Protein AF-A0A9Q1J1T1-F1 (afdb_monomer_lite)

Structure (mmCIF, N/CA/C/O backbone):
data_AF-A0A9Q1J1T1-F1
#
_entry.id   AF-A0A9Q1J1T1-F1
#
loop_
_atom_site.group_PDB
_atom_site.id
_atom_site.type_symbol
_atom_site.label_atom_id
_atom_site.label_alt_id
_atom_site.label_comp_id
_atom_site.label_asym_id
_atom_site.label_entity_id
_atom_site.label_seq_id
_atom_site.pdbx_PDB_ins_code
_atom_site.Cartn_x
_atom_site.Cartn_y
_atom_site.Cartn_z
_atom_site.occupancy
_atom_site.B_iso_or_equiv
_atom_site.auth_seq_id
_atom_site.auth_comp_id
_atom_site.auth_asym_id
_atom_site.auth_atom_id
_atom_site.pdbx_PDB_model_num
ATOM 1 N N . MET A 1 1 ? -16.959 -11.300 23.856 1.00 37.25 1 MET A N 1
ATOM 2 C CA . MET A 1 1 ? -18.232 -11.966 23.465 1.00 37.25 1 MET A CA 1
ATOM 3 C C . MET A 1 1 ? -19.404 -11.017 23.683 1.00 37.25 1 MET A C 1
ATOM 5 O O . MET A 1 1 ? -20.260 -11.261 24.532 1.00 37.25 1 MET A O 1
ATOM 9 N N . GLU A 1 2 ? -19.464 -9.972 22.874 1.00 36.94 2 GLU A N 1
ATOM 10 C CA . GLU A 1 2 ? -20.731 -9.400 22.443 1.00 36.94 2 GLU A CA 1
ATOM 11 C C . GLU A 1 2 ? -20.706 -9.556 20.922 1.00 36.94 2 GLU A C 1
ATOM 13 O O . GLU A 1 2 ? -19.924 -8.921 20.242 1.00 36.94 2 GLU A O 1
ATOM 18 N N . GLN A 1 3 ? -21.416 -10.572 20.423 1.00 44.22 3 GLN A N 1
ATOM 19 C CA . GLN A 1 3 ? -21.662 -10.730 18.991 1.00 44.22 3 GLN A CA 1
ATOM 20 C C . GLN A 1 3 ? -22.852 -9.824 18.678 1.00 44.22 3 GLN A C 1
ATOM 22 O O . GLN A 1 3 ? -23.994 -10.219 18.938 1.00 44.22 3 GLN A O 1
ATOM 27 N N . GLY A 1 4 ? -22.580 -8.614 18.202 1.00 36.41 4 GLY A N 1
ATOM 28 C CA . GLY A 1 4 ? -23.568 -7.676 17.680 1.00 36.41 4 GLY A CA 1
ATOM 29 C C . GLY A 1 4 ? -23.201 -7.340 16.242 1.00 36.41 4 GLY A C 1
ATOM 30 O O . GLY A 1 4 ? -22.079 -6.943 15.989 1.00 36.41 4 GLY A O 1
ATOM 31 N N . GLY A 1 5 ? -24.122 -7.565 15.305 1.00 51.12 5 GLY A N 1
ATOM 32 C CA . GLY A 1 5 ? -24.013 -7.055 13.934 1.00 51.12 5 GLY A CA 1
ATOM 33 C C . GLY A 1 5 ? -24.571 -5.634 13.844 1.00 51.12 5 GLY A C 1
ATOM 34 O O . GLY A 1 5 ? -25.439 -5.389 13.007 1.00 51.12 5 GLY A O 1
ATOM 35 N N . ASP A 1 6 ? -24.179 -4.783 14.791 1.00 70.12 6 ASP A N 1
ATOM 36 C CA . ASP A 1 6 ? -24.573 -3.384 14.896 1.00 70.12 6 ASP A CA 1
ATOM 37 C C . ASP A 1 6 ? -23.289 -2.545 14.828 1.00 70.12 6 ASP A C 1
ATOM 39 O O . ASP A 1 6 ? -22.333 -2.882 15.514 1.00 70.12 6 ASP A O 1
ATOM 43 N N . SER A 1 7 ? -23.318 -1.453 14.060 1.00 76.56 7 SER A N 1
ATOM 44 C CA . SER A 1 7 ? -22.273 -0.425 14.027 1.00 76.56 7 SER A CA 1
ATOM 45 C C . SER A 1 7 ? -21.875 0.046 15.425 1.00 76.56 7 SER A C 1
ATOM 47 O O . SER A 1 7 ? -22.718 0.562 16.177 1.00 76.56 7 SER A O 1
ATOM 49 N N . ASP A 1 8 ? -20.594 -0.055 15.737 1.00 82.25 8 ASP A N 1
ATOM 50 C CA . ASP A 1 8 ? -19.978 0.409 16.963 1.00 82.25 8 ASP A CA 1
ATOM 51 C C . ASP A 1 8 ? -19.347 1.793 16.770 1.00 82.25 8 ASP A C 1
ATOM 53 O O . ASP A 1 8 ? -18.843 2.166 15.716 1.00 82.25 8 ASP A O 1
ATOM 57 N N . CYS A 1 9 ? -19.395 2.614 17.819 1.00 81.00 9 CYS A N 1
ATOM 58 C CA . CYS A 1 9 ? -18.615 3.846 17.879 1.00 81.00 9 CYS A CA 1
ATOM 59 C C . CYS A 1 9 ? -17.801 3.824 19.164 1.00 81.00 9 CYS A C 1
ATOM 61 O O . CYS A 1 9 ? -18.367 3.982 20.254 1.00 81.00 9 CYS A O 1
ATOM 63 N N . ILE A 1 10 ? -16.492 3.622 19.047 1.00 83.50 10 ILE A N 1
ATOM 64 C CA . ILE A 1 10 ? -15.593 3.465 20.188 1.00 83.50 10 ILE A CA 1
ATOM 65 C C . ILE A 1 10 ? -14.610 4.631 20.200 1.00 83.50 10 ILE A C 1
ATOM 67 O O . ILE A 1 10 ? -14.035 4.976 19.179 1.00 83.50 10 ILE A O 1
ATOM 71 N N . ALA A 1 11 ? -14.452 5.264 21.361 1.00 79.69 11 ALA A N 1
ATOM 72 C CA . ALA A 1 11 ? -13.472 6.320 21.582 1.00 79.69 11 ALA A CA 1
ATOM 73 C C . ALA A 1 11 ? -12.758 6.061 22.911 1.00 79.69 11 ALA A C 1
ATOM 75 O O . ALA A 1 11 ? -13.426 5.974 23.952 1.00 79.69 11 ALA A O 1
ATOM 76 N N . GLN A 1 12 ? -11.434 5.924 22.890 1.00 79.88 12 GLN A N 1
ATOM 77 C CA . GLN A 1 12 ? -10.643 5.600 24.075 1.00 79.88 12 GLN A CA 1
ATOM 78 C C . GLN A 1 12 ? -9.332 6.397 24.104 1.00 79.88 12 GLN A C 1
ATOM 80 O O . GLN A 1 12 ? -8.600 6.420 23.128 1.00 79.88 12 GLN A O 1
ATOM 85 N N . GLU A 1 13 ? -9.051 7.020 25.251 1.00 75.81 13 GLU A N 1
ATOM 86 C CA . GLU A 1 13 ? -7.765 7.648 25.580 1.00 75.81 13 GLU A CA 1
ATOM 87 C C . GLU A 1 13 ? -7.131 6.849 26.721 1.00 75.81 13 GLU A C 1
ATOM 89 O O . GLU A 1 13 ? -7.753 6.682 27.784 1.00 75.81 13 GLU A O 1
ATOM 94 N N . VAL A 1 14 ? -5.915 6.353 26.526 1.00 70.94 14 VAL A N 1
ATOM 95 C CA . VAL A 1 14 ? -5.164 5.592 27.535 1.00 70.94 14 VAL A CA 1
ATOM 96 C C . VAL A 1 14 ? -3.675 6.003 27.539 1.00 70.94 14 VAL A C 1
ATOM 98 O O . VAL A 1 14 ? -3.284 6.852 26.753 1.00 70.94 14 VAL A O 1
ATOM 101 N N . GLY A 1 15 ? -2.897 5.601 28.550 1.00 66.62 15 GLY A N 1
ATOM 102 C CA . GLY A 1 15 ? -1.459 5.912 28.696 1.00 66.62 15 GLY A CA 1
ATOM 103 C C . GLY A 1 15 ? -0.560 4.868 28.009 1.00 66.62 15 GLY A C 1
ATOM 104 O O . GLY A 1 15 ? -0.987 4.321 27.004 1.00 66.62 15 GLY A O 1
ATOM 105 N N . ASP A 1 16 ? 0.638 4.590 28.558 1.00 64.12 16 ASP A N 1
ATOM 106 C CA . ASP A 1 16 ? 1.487 3.458 28.132 1.00 64.12 16 ASP A CA 1
ATOM 107 C C . ASP A 1 16 ? 0.717 2.144 28.365 1.00 64.12 16 ASP A C 1
ATOM 109 O O . ASP A 1 16 ? 0.488 1.744 29.523 1.00 64.12 16 ASP A O 1
ATOM 113 N N . ASP A 1 17 ? 0.284 1.475 27.298 1.00 70.50 17 ASP A N 1
ATOM 114 C CA . ASP A 1 17 ? -0.794 0.505 27.405 1.00 70.50 17 ASP A CA 1
ATOM 115 C C . ASP A 1 17 ? -0.670 -0.747 26.540 1.00 70.50 17 ASP A C 1
ATOM 117 O O . ASP A 1 17 ? -0.030 -0.824 25.500 1.00 70.50 17 ASP A O 1
ATOM 121 N N . ASN A 1 18 ? -1.326 -1.797 27.038 1.00 83.19 18 ASN A N 1
ATOM 122 C CA . ASN A 1 18 ? -1.672 -2.963 26.237 1.00 83.19 18 ASN A CA 1
ATOM 123 C C . ASN A 1 18 ? -3.167 -2.856 25.942 1.00 83.19 18 ASN A C 1
ATOM 125 O O . ASN A 1 18 ? -3.993 -3.088 26.835 1.00 83.19 18 ASN A O 1
ATOM 129 N N . ILE A 1 19 ? -3.503 -2.480 24.717 1.00 86.94 19 ILE A N 1
ATOM 130 C CA . ILE A 1 19 ? -4.865 -2.216 24.271 1.00 86.94 19 ILE A CA 1
ATOM 131 C C . ILE A 1 19 ? -5.306 -3.378 23.389 1.00 86.94 19 ILE A C 1
ATOM 133 O O . ILE A 1 19 ? -4.595 -3.783 22.479 1.00 86.94 19 ILE A O 1
ATOM 137 N N . ALA A 1 20 ? -6.480 -3.929 23.680 1.00 88.88 20 ALA A N 1
ATOM 138 C CA . ALA A 1 20 ? -7.131 -4.919 22.834 1.00 88.88 20 ALA A CA 1
ATOM 139 C C . ALA A 1 20 ? -8.592 -4.506 22.659 1.00 88.88 20 ALA A C 1
ATOM 141 O O . ALA A 1 20 ? -9.320 -4.391 23.655 1.00 88.88 20 ALA A O 1
ATOM 142 N N . LEU A 1 21 ? -8.995 -4.260 21.418 1.00 88.19 21 LEU A N 1
ATOM 143 C CA . LEU A 1 21 ? -10.323 -3.794 21.048 1.00 88.19 21 LEU A CA 1
ATOM 144 C C . LEU A 1 21 ? -10.862 -4.674 19.918 1.00 88.19 21 LEU A C 1
ATOM 146 O O . LEU A 1 21 ? -10.189 -4.888 18.922 1.00 88.19 21 LEU A O 1
ATOM 150 N N . GLU A 1 22 ? -12.075 -5.182 20.106 1.00 88.69 22 GLU A N 1
ATOM 151 C CA . GLU A 1 22 ? -12.816 -5.958 19.110 1.00 88.69 22 GLU A CA 1
ATOM 152 C C . GLU A 1 22 ? -14.147 -5.229 18.901 1.00 88.69 22 GLU A C 1
ATOM 154 O O . GLU A 1 22 ? -14.942 -5.137 19.850 1.00 88.69 22 GLU A O 1
ATOM 159 N N . ALA A 1 23 ? -14.372 -4.688 17.706 1.00 84.00 23 ALA A N 1
ATOM 160 C CA . ALA A 1 23 ? -15.682 -4.211 17.286 1.00 84.00 23 ALA A CA 1
ATOM 161 C C . ALA A 1 23 ? -16.513 -5.368 16.704 1.00 84.00 23 ALA A C 1
ATOM 163 O O . ALA A 1 23 ? -16.016 -6.477 16.483 1.00 84.00 23 ALA A O 1
ATOM 164 N N . GLY A 1 24 ? -17.824 -5.158 16.609 1.00 76.88 24 GLY A N 1
ATOM 165 C CA . GLY A 1 24 ? -18.796 -6.155 16.183 1.00 76.88 24 GLY A CA 1
ATOM 166 C C . GLY A 1 24 ? -18.713 -6.491 14.696 1.00 76.88 24 GLY A C 1
ATOM 167 O O . GLY A 1 24 ? -17.723 -6.989 14.193 1.00 76.88 24 GLY A O 1
ATOM 168 N N . GLY A 1 25 ? -19.825 -6.368 13.993 1.00 79.81 25 GLY A N 1
ATOM 169 C CA . GLY A 1 25 ? -19.806 -6.230 12.541 1.00 79.81 25 GLY A CA 1
ATOM 170 C C . GLY A 1 25 ? -20.857 -5.204 12.148 1.00 79.81 25 GLY A C 1
ATOM 171 O O . GLY A 1 25 ? -21.779 -4.946 12.920 1.00 79.81 25 GLY A O 1
ATOM 172 N N . GLY A 1 26 ? -20.794 -4.706 10.925 1.00 87.25 26 GLY A N 1
ATOM 173 C CA . GLY A 1 26 ? -21.458 -3.477 10.507 1.00 87.25 26 GLY A CA 1
ATOM 174 C C . GLY A 1 26 ? -20.438 -2.348 10.403 1.00 87.25 26 GLY A C 1
ATOM 175 O O . GLY A 1 26 ? -19.278 -2.556 10.700 1.00 87.25 26 GLY A O 1
ATOM 176 N N . ASP A 1 27 ? -20.899 -1.181 9.963 1.00 91.62 27 ASP A N 1
ATOM 177 C CA . ASP A 1 27 ? -20.031 -0.026 9.710 1.00 91.62 27 ASP A CA 1
ATOM 178 C C . ASP A 1 27 ? -19.584 0.588 11.049 1.00 91.62 27 ASP A C 1
ATOM 180 O O . ASP A 1 27 ? -20.405 1.205 11.742 1.00 91.62 27 ASP A O 1
ATOM 184 N N . ASP A 1 28 ? -18.327 0.411 11.434 1.00 90.44 28 ASP A N 1
ATOM 185 C CA . ASP A 1 28 ? -17.781 0.811 12.725 1.00 90.44 28 ASP A CA 1
ATOM 186 C C . ASP A 1 28 ? -17.025 2.147 12.638 1.00 90.44 28 ASP A C 1
ATOM 188 O O . ASP A 1 28 ? -16.511 2.573 11.608 1.00 90.44 28 ASP A O 1
ATOM 192 N N . CYS A 1 29 ? -16.972 2.884 13.747 1.00 90.81 29 CYS A N 1
ATOM 193 C CA . CYS A 1 29 ? -16.172 4.101 13.871 1.00 90.81 29 CYS A CA 1
ATOM 194 C C . CYS A 1 29 ? -15.320 4.019 15.137 1.00 90.81 29 CYS A C 1
ATOM 196 O O . CYS A 1 29 ? -15.837 4.152 16.251 1.00 90.81 29 CYS A O 1
ATOM 198 N N . ILE A 1 30 ? -14.015 3.828 14.987 1.00 91.88 30 ILE A N 1
ATOM 199 C CA . ILE A 1 30 ? -13.098 3.600 16.102 1.00 91.88 30 ILE A CA 1
ATOM 200 C C . ILE A 1 30 ? -12.093 4.747 16.160 1.00 91.88 30 ILE A C 1
ATOM 202 O O . ILE A 1 30 ? -11.447 5.067 15.173 1.00 91.88 30 ILE A O 1
ATOM 206 N N . ALA A 1 31 ? -11.976 5.379 17.324 1.00 93.00 31 ALA A N 1
ATOM 207 C CA . ALA A 1 31 ? -10.970 6.388 17.623 1.00 93.00 31 ALA A CA 1
ATOM 208 C C . ALA A 1 31 ? -10.180 5.953 18.864 1.00 93.00 31 ALA A C 1
ATOM 210 O O . ALA A 1 31 ? -10.756 5.773 19.944 1.00 93.00 31 ALA A O 1
ATOM 211 N N . LEU A 1 32 ? -8.874 5.776 18.727 1.00 90.94 32 LEU A N 1
ATOM 212 C CA . LEU A 1 32 ? -8.004 5.339 19.809 1.00 90.94 32 LEU A CA 1
ATOM 213 C C . LEU A 1 32 ? -6.798 6.267 19.913 1.00 90.94 32 LEU A C 1
ATOM 215 O O . LEU A 1 32 ? -6.066 6.425 18.949 1.00 90.94 32 LEU A O 1
ATOM 219 N N . GLU A 1 33 ? -6.592 6.838 21.093 1.00 90.50 33 GLU A N 1
ATOM 220 C CA . GLU A 1 33 ? -5.404 7.620 21.430 1.00 90.50 33 GLU A CA 1
ATOM 221 C C . GLU A 1 33 ? -4.672 6.893 22.568 1.00 90.50 33 GLU A C 1
ATOM 223 O O . GLU A 1 33 ? -5.167 6.819 23.703 1.00 90.50 33 GLU A O 1
ATOM 228 N N . ALA A 1 34 ? -3.517 6.309 22.262 1.00 86.19 34 ALA A N 1
ATOM 229 C CA . ALA A 1 34 ? -2.589 5.791 23.255 1.00 86.19 34 ALA A CA 1
ATOM 230 C C . ALA A 1 34 ? -1.614 6.895 23.697 1.00 86.19 34 ALA A C 1
ATOM 232 O O . ALA A 1 34 ? -1.449 7.930 23.045 1.00 86.19 34 ALA A O 1
ATOM 233 N N . GLY A 1 35 ? -1.068 6.745 24.901 1.00 78.75 35 GLY A N 1
ATOM 234 C CA . GLY A 1 35 ? -0.258 7.776 25.536 1.00 78.75 35 GLY A CA 1
ATOM 235 C C . GLY A 1 35 ? 1.131 7.868 24.919 1.00 78.75 35 GLY A C 1
ATOM 236 O O . GLY A 1 35 ? 1.398 7.347 23.857 1.00 78.75 35 GLY A O 1
ATOM 237 N N . GLY A 1 36 ? 2.057 8.546 25.599 1.00 79.75 36 GLY A N 1
ATOM 238 C CA . GLY A 1 36 ? 3.475 8.307 25.302 1.00 79.75 36 GLY A CA 1
ATOM 239 C C . GLY A 1 36 ? 3.957 7.077 26.064 1.00 79.75 36 GLY A C 1
ATOM 240 O O . GLY A 1 36 ? 3.396 6.781 27.111 1.00 79.75 36 GLY A O 1
ATOM 241 N N . GLY A 1 37 ? 5.050 6.470 25.630 1.00 85.88 37 GLY A N 1
ATOM 242 C CA . GLY A 1 37 ? 5.563 5.199 26.134 1.00 85.88 37 GLY A CA 1
ATOM 243 C C . GLY A 1 37 ? 5.502 4.136 25.042 1.00 85.88 37 GLY A C 1
ATOM 244 O O . GLY A 1 37 ? 5.034 4.422 23.955 1.00 85.88 37 GLY A O 1
ATOM 245 N N . ASP A 1 38 ? 6.006 2.942 25.350 1.00 90.31 38 ASP A N 1
ATOM 246 C CA . ASP A 1 38 ? 5.953 1.799 24.433 1.00 90.31 38 ASP A CA 1
ATOM 247 C C . ASP A 1 38 ? 4.550 1.170 24.513 1.00 90.31 38 ASP A C 1
ATOM 249 O O . ASP A 1 38 ? 4.182 0.610 25.561 1.00 90.31 38 ASP A O 1
ATOM 253 N N . ASP A 1 39 ? 3.777 1.251 23.434 1.00 89.75 39 ASP A N 1
ATOM 254 C CA . ASP A 1 39 ? 2.404 0.766 23.352 1.00 89.75 39 ASP A CA 1
ATOM 255 C C . ASP A 1 39 ? 2.292 -0.576 22.618 1.00 89.75 39 ASP A C 1
ATOM 257 O O . ASP A 1 39 ? 3.048 -0.931 21.717 1.00 89.75 39 ASP A O 1
ATOM 261 N N . CYS A 1 40 ? 1.320 -1.389 23.025 1.00 91.31 40 CYS A N 1
ATOM 262 C CA . CYS A 1 40 ? 0.974 -2.638 22.351 1.00 91.31 40 CYS A CA 1
ATOM 263 C C . CYS A 1 40 ? -0.522 -2.642 22.055 1.00 91.31 40 CYS A C 1
ATOM 265 O O . CYS A 1 40 ? -1.334 -2.843 22.963 1.00 91.31 40 CYS A O 1
ATOM 267 N N . ILE A 1 41 ? -0.891 -2.442 20.795 1.00 92.56 41 ILE A N 1
ATOM 268 C CA . ILE A 1 41 ? -2.272 -2.231 20.371 1.00 92.56 41 ILE A CA 1
ATOM 269 C C . ILE A 1 41 ? -2.695 -3.359 19.435 1.00 92.56 41 ILE A C 1
ATOM 271 O O . ILE A 1 41 ? -2.034 -3.636 18.443 1.00 92.56 41 ILE A O 1
ATOM 275 N N . ALA A 1 42 ? -3.809 -4.008 19.761 1.00 93.75 42 ALA A N 1
ATOM 276 C CA . ALA A 1 42 ? -4.507 -4.945 18.893 1.00 93.75 42 ALA A CA 1
ATOM 277 C C . ALA A 1 42 ? -5.939 -4.443 18.673 1.00 93.75 42 ALA A C 1
ATOM 279 O O . ALA A 1 42 ? -6.692 -4.275 19.640 1.00 93.75 42 ALA A O 1
ATOM 280 N N . LEU A 1 43 ? -6.305 -4.191 17.422 1.00 92.75 43 LEU A N 1
ATOM 281 C CA . LEU A 1 43 ? -7.615 -3.690 17.026 1.00 92.75 43 LEU A CA 1
ATOM 282 C C . LEU A 1 43 ? -8.176 -4.580 15.920 1.00 92.75 43 LEU A C 1
ATOM 284 O O . LEU A 1 43 ? -7.555 -4.719 14.877 1.00 92.75 43 LEU A O 1
ATOM 288 N N . GLU A 1 44 ? -9.354 -5.149 16.152 1.00 92.50 44 GLU A N 1
ATOM 289 C CA . GLU A 1 44 ? -10.127 -5.875 15.142 1.00 92.50 44 GLU A CA 1
ATOM 290 C C . GLU A 1 44 ? -11.444 -5.119 14.919 1.00 92.50 44 GLU A C 1
ATOM 292 O O . GLU A 1 44 ? -12.294 -5.075 15.818 1.00 92.50 44 GLU A O 1
ATOM 297 N N . ALA A 1 45 ? -11.600 -4.494 13.754 1.00 86.12 45 ALA A N 1
ATOM 298 C CA . ALA A 1 45 ? -12.889 -4.043 13.254 1.00 86.12 45 ALA A CA 1
ATOM 299 C C . ALA A 1 45 ? -13.536 -5.191 12.467 1.00 86.12 45 ALA A C 1
ATOM 301 O O . ALA A 1 45 ? -12.852 -6.040 11.889 1.00 86.12 45 ALA A O 1
ATOM 302 N N . GLY A 1 46 ? -14.858 -5.317 12.565 1.00 84.19 46 GLY A N 1
ATOM 303 C CA . GLY A 1 46 ? -15.579 -6.408 11.922 1.00 84.19 46 GLY A CA 1
ATOM 304 C C . GLY A 1 46 ? -15.608 -6.271 10.405 1.00 84.19 46 GLY A C 1
ATOM 305 O O . GLY A 1 46 ? -14.753 -5.665 9.794 1.00 84.19 46 GLY A O 1
ATOM 306 N N . GLY A 1 47 ? -16.602 -6.875 9.753 1.00 85.94 47 GLY A N 1
ATOM 307 C CA . GLY A 1 47 ? -16.905 -6.487 8.369 1.00 85.94 47 GLY A CA 1
ATOM 308 C C . GLY A 1 47 ? -17.930 -5.363 8.357 1.00 85.94 47 GLY A C 1
ATOM 309 O O . GLY A 1 47 ? -18.845 -5.413 9.172 1.00 85.94 47 GLY A O 1
ATOM 310 N N . GLY A 1 48 ? -17.874 -4.469 7.386 1.00 90.88 48 GLY A N 1
ATOM 311 C CA . GLY A 1 48 ? -18.628 -3.223 7.304 1.00 90.88 48 GLY A CA 1
ATOM 312 C C . GLY A 1 48 ? -17.747 -2.163 6.658 1.00 90.88 48 GLY A C 1
ATOM 313 O O . GLY A 1 48 ? -16.580 -2.432 6.423 1.00 90.88 48 GLY A O 1
ATOM 314 N N . ASP A 1 49 ? -18.314 -0.999 6.345 1.00 94.06 49 ASP A N 1
ATOM 315 C CA . ASP A 1 49 ? -17.502 0.143 5.909 1.00 94.06 49 ASP A CA 1
ATOM 316 C C . ASP A 1 49 ? -16.982 0.867 7.167 1.00 94.06 49 ASP A C 1
ATOM 318 O O . ASP A 1 49 ? -17.715 1.652 7.787 1.00 94.06 49 ASP A O 1
ATOM 322 N N . ASP A 1 50 ? -15.751 0.581 7.582 1.00 94.06 50 ASP A N 1
ATOM 323 C CA . ASP A 1 50 ? -15.208 1.013 8.866 1.00 94.06 50 ASP A CA 1
ATOM 324 C C . ASP A 1 50 ? -14.404 2.317 8.756 1.00 94.06 50 ASP A C 1
ATOM 326 O O . ASP A 1 50 ? -13.760 2.639 7.762 1.00 94.06 50 ASP A O 1
ATOM 330 N N . CYS A 1 51 ? -14.436 3.131 9.810 1.00 94.69 51 CYS A N 1
ATOM 331 C CA . CYS A 1 51 ? -13.635 4.348 9.933 1.00 94.69 51 CYS A CA 1
ATOM 332 C C . CYS A 1 51 ? -12.775 4.265 11.193 1.00 94.69 51 CYS A C 1
ATOM 334 O O . CYS A 1 51 ? -13.286 4.429 12.305 1.00 94.69 51 CYS A O 1
ATOM 336 N N . ILE A 1 52 ? -11.472 4.056 11.033 1.00 95.94 52 ILE A N 1
ATOM 337 C CA . ILE A 1 52 ? -10.539 3.833 12.137 1.00 95.94 52 ILE A CA 1
ATOM 338 C C . ILE A 1 52 ? -9.522 4.973 12.182 1.00 95.94 52 ILE A C 1
ATOM 340 O O . ILE A 1 52 ? -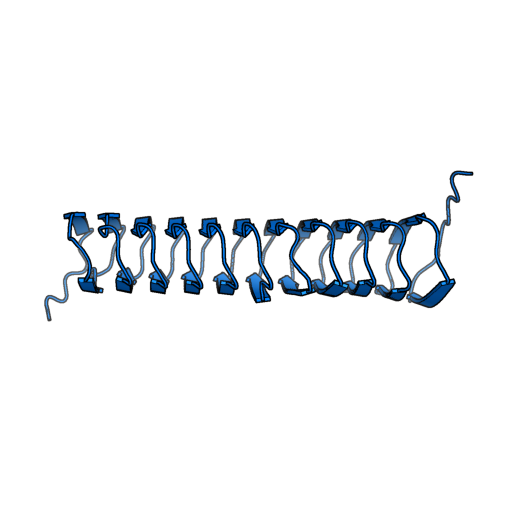8.860 5.269 11.194 1.00 95.94 52 ILE A O 1
ATOM 344 N N . ALA A 1 53 ? -9.401 5.618 13.338 1.00 96.38 53 ALA A N 1
ATOM 345 C CA . ALA A 1 53 ? -8.358 6.584 13.650 1.00 96.38 53 ALA A CA 1
ATOM 346 C C . ALA A 1 53 ? -7.591 6.094 14.882 1.00 96.38 53 ALA A C 1
ATOM 348 O O . ALA A 1 53 ? -8.180 5.941 15.957 1.00 96.38 53 ALA A O 1
ATOM 349 N N . LEU A 1 54 ? -6.299 5.831 14.729 1.00 94.44 54 LEU A N 1
ATOM 350 C CA . LEU A 1 54 ? -5.426 5.353 15.793 1.00 94.44 54 LEU A CA 1
ATOM 351 C C . LEU A 1 54 ? -4.210 6.271 15.887 1.00 94.44 54 LEU A C 1
ATOM 353 O O . LEU A 1 54 ? -3.477 6.421 14.919 1.00 94.44 54 LEU A O 1
ATOM 357 N N . GLU A 1 55 ? -3.990 6.846 17.063 1.00 93.19 55 GLU A N 1
ATOM 358 C CA . GLU A 1 55 ? -2.783 7.593 17.404 1.00 93.19 55 GLU A CA 1
ATOM 359 C C . GLU A 1 55 ? -2.071 6.851 18.542 1.00 93.19 55 GLU A C 1
ATOM 361 O O . GLU A 1 55 ? -2.617 6.732 19.642 1.00 93.19 55 GLU A O 1
ATOM 366 N N . ALA A 1 56 ? -0.874 6.331 18.283 1.00 90.00 56 ALA A N 1
ATOM 367 C CA . ALA A 1 56 ? 0.065 5.898 19.309 1.00 90.00 56 ALA A CA 1
ATOM 368 C C . ALA A 1 56 ? 1.084 7.021 19.540 1.00 90.00 56 ALA A C 1
ATOM 370 O O . ALA A 1 56 ? 1.487 7.719 18.605 1.00 90.00 56 ALA A O 1
ATOM 371 N N . GLY A 1 57 ? 1.416 7.298 20.803 1.00 84.75 57 GLY A N 1
ATOM 372 C CA . GLY A 1 57 ? 2.333 8.385 21.125 1.00 84.75 57 GLY A CA 1
ATOM 373 C C . GLY A 1 57 ? 3.779 8.022 20.803 1.00 84.75 57 GLY A C 1
ATOM 374 O O . GLY A 1 57 ? 4.072 7.313 19.863 1.00 84.75 57 GLY A O 1
ATOM 375 N N . GLY A 1 58 ? 4.739 8.604 21.524 1.00 84.44 58 GLY A N 1
ATOM 376 C CA . GLY A 1 58 ? 6.149 8.268 21.289 1.00 84.44 58 GLY A CA 1
ATOM 377 C C . GLY A 1 58 ? 6.609 7.114 22.168 1.00 84.44 58 GLY A C 1
ATOM 378 O O . GLY A 1 58 ? 6.406 7.202 23.374 1.00 84.44 58 GLY A O 1
ATOM 379 N N . GLY A 1 59 ? 7.345 6.167 21.614 1.00 89.75 59 GLY A N 1
ATOM 380 C CA . GLY A 1 59 ? 7.893 4.967 22.237 1.00 89.75 59 GLY A CA 1
ATOM 381 C C . GLY A 1 59 ? 8.136 3.923 21.153 1.00 89.75 59 GLY A C 1
ATOM 382 O O . GLY A 1 59 ? 7.942 4.229 19.986 1.00 89.75 59 GLY A O 1
ATOM 383 N N . ASP A 1 60 ? 8.597 2.735 21.537 1.00 92.81 60 ASP A N 1
ATOM 384 C CA . ASP A 1 60 ? 8.705 1.613 20.597 1.00 92.81 60 ASP A CA 1
ATOM 385 C C . ASP A 1 60 ? 7.351 0.876 20.558 1.00 92.81 60 ASP A C 1
ATOM 387 O O . ASP A 1 60 ? 7.055 0.070 21.453 1.00 92.81 60 ASP A O 1
ATOM 391 N N . ASP A 1 61 ? 6.516 1.155 19.555 1.00 93.00 61 ASP A N 1
ATOM 392 C CA . ASP A 1 61 ? 5.129 0.693 19.510 1.00 93.00 61 ASP A CA 1
ATOM 393 C C . ASP A 1 61 ? 4.952 -0.604 18.710 1.00 93.00 61 ASP A C 1
ATOM 395 O O . ASP A 1 61 ? 5.639 -0.909 17.739 1.00 93.00 61 ASP A O 1
ATOM 399 N N . CYS A 1 62 ? 3.990 -1.426 19.124 1.00 94.19 62 CYS A N 1
ATOM 400 C CA . CYS A 1 62 ? 3.586 -2.647 18.432 1.00 94.19 62 CYS A CA 1
ATOM 401 C C . CYS A 1 62 ? 2.092 -2.581 18.121 1.00 94.19 62 CYS A C 1
ATOM 403 O O . CYS A 1 62 ? 1.269 -2.789 19.017 1.00 94.19 62 CYS A O 1
ATOM 405 N N . ILE A 1 63 ? 1.737 -2.341 16.862 1.00 96.00 63 ILE A N 1
ATOM 406 C CA . ILE A 1 63 ? 0.352 -2.148 16.430 1.00 96.00 63 ILE A CA 1
ATOM 407 C C . ILE A 1 63 ? -0.046 -3.273 15.474 1.00 96.00 63 ILE A C 1
ATOM 409 O O . ILE A 1 63 ? 0.616 -3.516 14.471 1.00 96.00 63 ILE A O 1
ATOM 413 N N . ALA A 1 64 ? -1.138 -3.960 15.793 1.00 96.81 64 ALA A N 1
ATOM 414 C CA . ALA A 1 64 ? -1.821 -4.898 14.916 1.00 96.81 64 ALA A CA 1
ATOM 415 C C . ALA A 1 64 ? -3.256 -4.407 14.708 1.00 96.81 64 ALA A C 1
ATOM 417 O O . ALA A 1 64 ? -4.020 -4.303 15.673 1.00 96.81 64 ALA A O 1
ATOM 418 N N . LEU A 1 65 ? -3.604 -4.085 13.468 1.00 96.31 65 LEU A N 1
ATOM 419 C CA . LEU A 1 65 ? -4.917 -3.591 13.081 1.00 96.31 65 LEU A CA 1
ATOM 420 C C . LEU A 1 65 ? -5.470 -4.480 11.972 1.00 96.31 65 LEU A C 1
ATOM 422 O O . LEU A 1 65 ? -4.853 -4.602 10.922 1.00 96.31 65 LEU A O 1
ATOM 426 N N . GLU A 1 66 ? -6.637 -5.064 12.205 1.00 95.06 66 GLU A N 1
ATOM 427 C CA . GLU A 1 66 ? -7.412 -5.785 11.198 1.00 95.06 66 GLU A CA 1
ATOM 428 C C . GLU A 1 66 ? -8.738 -5.041 11.003 1.00 95.06 66 GLU A C 1
ATOM 430 O O . GLU A 1 66 ? -9.522 -4.919 11.946 1.00 95.06 66 GLU A O 1
ATOM 435 N N . ALA A 1 67 ? -8.983 -4.527 9.801 1.00 91.50 67 ALA A N 1
ATOM 436 C CA . ALA A 1 67 ? -10.304 -4.123 9.340 1.00 91.50 67 ALA A CA 1
ATOM 437 C C . ALA A 1 67 ? -10.842 -5.229 8.426 1.00 91.50 67 ALA A C 1
ATOM 439 O O . ALA A 1 67 ? -10.094 -5.829 7.648 1.00 91.50 67 ALA A O 1
ATOM 440 N N . GLY A 1 68 ? -12.109 -5.606 8.601 1.00 88.00 68 GLY A N 1
ATOM 441 C CA . GLY A 1 68 ? -12.700 -6.695 7.837 1.00 88.00 68 GLY A CA 1
ATOM 442 C C . GLY A 1 68 ? -13.006 -6.285 6.401 1.00 88.00 68 GLY A C 1
ATOM 443 O O . GLY A 1 68 ? -12.215 -5.653 5.730 1.00 88.00 68 GLY A O 1
ATOM 444 N N . GLY A 1 69 ? -14.113 -6.775 5.844 1.00 87.94 69 GLY A N 1
ATOM 445 C CA . GLY A 1 69 ? -14.483 -6.410 4.471 1.00 87.94 69 GLY A CA 1
ATOM 446 C C . GLY A 1 69 ? -15.490 -5.272 4.444 1.00 87.94 69 GLY A C 1
ATOM 447 O O . GLY A 1 69 ? -16.460 -5.347 5.191 1.00 87.94 69 GLY A O 1
ATOM 448 N N . GLY A 1 70 ? -15.346 -4.367 3.491 1.00 92.50 70 GLY A N 1
ATOM 449 C CA . GLY A 1 70 ? -16.129 -3.160 3.248 1.00 92.50 70 GLY A CA 1
ATOM 450 C C . GLY A 1 70 ? -15.193 -2.078 2.720 1.00 92.50 70 GLY A C 1
ATOM 451 O O . GLY A 1 70 ? -14.022 -2.361 2.502 1.00 92.50 70 GLY A O 1
ATOM 452 N N . ASP A 1 71 ? -15.721 -0.888 2.448 1.00 95.38 71 ASP A N 1
ATOM 453 C CA . ASP A 1 71 ? -14.904 0.244 2.003 1.00 95.38 71 ASP A CA 1
ATOM 454 C C . ASP A 1 71 ? -14.358 0.982 3.243 1.00 95.38 71 ASP A C 1
ATOM 456 O O . ASP A 1 71 ? -15.046 1.836 3.821 1.00 95.38 71 ASP A O 1
ATOM 460 N N . ASP A 1 72 ? -13.137 0.651 3.667 1.00 95.75 72 ASP A N 1
ATOM 461 C CA . ASP A 1 72 ? -12.577 1.100 4.941 1.00 95.75 72 ASP A CA 1
ATOM 462 C C . ASP A 1 72 ? -11.771 2.400 4.817 1.00 95.75 72 ASP A C 1
ATOM 464 O O . ASP A 1 72 ? -11.108 2.705 3.827 1.00 95.75 72 ASP A O 1
ATOM 468 N N . CYS A 1 73 ? -11.807 3.216 5.867 1.00 96.56 73 CYS A N 1
ATOM 469 C CA . CYS A 1 73 ? -11.025 4.441 6.001 1.00 96.56 73 CYS A CA 1
ATOM 470 C C . CYS A 1 73 ? -10.156 4.358 7.254 1.00 96.56 73 CYS A C 1
ATOM 472 O O . CYS A 1 73 ? -10.653 4.549 8.366 1.00 96.56 73 CYS A O 1
ATOM 474 N N . ILE A 1 74 ? -8.855 4.132 7.080 1.00 97.69 74 ILE A N 1
ATOM 475 C CA . ILE A 1 74 ? -7.913 3.914 8.179 1.00 97.69 74 ILE A CA 1
ATOM 476 C C . ILE A 1 74 ? -6.884 5.044 8.205 1.00 97.69 74 ILE A C 1
ATOM 478 O O . ILE A 1 74 ? -6.197 5.300 7.220 1.00 97.69 74 ILE A O 1
ATOM 482 N N . ALA A 1 75 ? -6.779 5.724 9.342 1.00 97.69 75 ALA A N 1
ATOM 483 C CA . ALA A 1 75 ? -5.724 6.679 9.649 1.00 97.69 75 ALA A CA 1
ATOM 484 C C . ALA A 1 75 ? -4.960 6.187 10.882 1.00 97.69 75 ALA A C 1
ATOM 486 O O . ALA A 1 75 ? -5.548 6.051 11.957 1.00 97.69 75 ALA A O 1
ATOM 487 N N . LEU A 1 76 ? -3.672 5.905 10.722 1.00 97.06 76 LEU A N 1
ATOM 488 C CA . LEU A 1 76 ? -2.796 5.432 11.785 1.00 97.06 76 LEU A CA 1
ATOM 489 C C . LEU A 1 76 ? -1.589 6.360 11.893 1.00 97.06 76 LEU A C 1
ATOM 491 O O . LEU A 1 76 ? -0.863 6.535 10.921 1.00 97.06 76 LEU A O 1
ATOM 495 N N . GLU A 1 77 ? -1.367 6.917 13.077 1.00 95.19 77 GLU A N 1
ATOM 496 C CA . GLU A 1 77 ? -0.155 7.654 13.426 1.00 95.19 77 GLU A CA 1
ATOM 497 C C . GLU A 1 77 ? 0.548 6.901 14.563 1.00 95.19 77 GLU A C 1
ATOM 499 O O . GLU A 1 77 ? -0.005 6.774 15.655 1.00 95.19 77 GLU A O 1
ATOM 504 N N . ALA A 1 78 ? 1.747 6.385 14.308 1.00 91.69 78 ALA A N 1
ATOM 505 C CA . ALA A 1 78 ? 2.674 5.934 15.339 1.00 91.69 78 ALA A CA 1
ATOM 506 C C . ALA A 1 78 ? 3.720 7.033 15.550 1.00 91.69 78 ALA A C 1
ATOM 508 O O . ALA A 1 78 ? 4.182 7.661 14.590 1.00 91.69 78 ALA A O 1
ATOM 509 N N . GLY A 1 79 ? 4.019 7.357 16.808 1.00 87.12 79 GLY A N 1
ATOM 510 C CA . GLY A 1 79 ? 4.922 8.450 17.132 1.00 87.12 79 GLY A CA 1
ATOM 511 C C . GLY A 1 79 ? 6.380 8.101 16.849 1.00 87.12 79 GLY A C 1
ATOM 512 O O . GLY A 1 79 ? 6.733 7.570 15.814 1.00 87.12 79 GLY A O 1
ATOM 513 N N . GLY A 1 80 ? 7.296 8.552 17.705 1.00 86.06 80 GLY A N 1
ATOM 514 C CA . GLY A 1 80 ? 8.721 8.274 17.495 1.00 86.06 80 GLY A CA 1
ATOM 515 C C . GLY A 1 80 ? 9.199 7.113 18.349 1.00 86.06 80 GLY A C 1
ATOM 516 O O . GLY A 1 80 ? 8.945 7.147 19.547 1.00 86.06 80 GLY A O 1
ATOM 517 N N . GLY A 1 81 ? 10.013 6.240 17.778 1.00 90.56 81 GLY A N 1
ATOM 518 C CA . GLY A 1 81 ? 10.635 5.056 18.363 1.00 90.56 81 GLY A CA 1
ATOM 519 C C . GLY A 1 81 ? 10.796 4.005 17.270 1.00 90.56 81 GLY A C 1
ATOM 520 O O . GLY A 1 81 ? 10.614 4.330 16.103 1.00 90.56 81 GLY A O 1
ATOM 521 N N . ASP A 1 82 ? 11.212 2.797 17.640 1.00 93.25 82 ASP A N 1
ATOM 522 C CA . ASP A 1 82 ? 11.326 1.684 16.693 1.00 93.25 82 ASP A CA 1
ATOM 523 C C . ASP A 1 82 ? 9.982 0.927 16.640 1.00 93.25 82 ASP A C 1
ATOM 525 O O . ASP A 1 82 ? 9.713 0.072 17.496 1.00 93.25 82 ASP A O 1
ATOM 529 N N . ASP A 1 83 ? 9.142 1.225 15.646 1.00 94.00 83 ASP A N 1
ATOM 530 C CA . ASP A 1 83 ? 7.760 0.743 15.596 1.00 94.00 83 ASP A CA 1
ATOM 531 C C . ASP A 1 83 ? 7.594 -0.543 14.773 1.00 94.00 83 ASP A C 1
ATOM 533 O O . ASP A 1 83 ? 8.260 -0.807 13.772 1.00 94.00 83 ASP A O 1
ATOM 537 N N . CYS A 1 84 ? 6.654 -1.389 15.189 1.00 95.50 84 CYS A N 1
ATOM 538 C CA . CYS A 1 84 ? 6.240 -2.601 14.486 1.00 95.50 84 CYS A CA 1
ATOM 539 C C . CYS A 1 84 ? 4.745 -2.528 14.174 1.00 95.50 84 CYS A C 1
ATOM 541 O O . CYS A 1 84 ? 3.917 -2.754 15.060 1.00 95.50 84 CYS A O 1
ATOM 543 N N . ILE A 1 85 ? 4.398 -2.272 12.914 1.00 97.31 85 ILE A N 1
ATOM 544 C CA . ILE A 1 85 ? 3.016 -2.066 12.477 1.00 97.31 85 ILE A CA 1
ATOM 545 C C . ILE A 1 85 ? 2.612 -3.174 11.504 1.00 97.31 85 ILE A C 1
ATOM 547 O O . ILE A 1 85 ? 3.261 -3.392 10.483 1.00 97.31 85 ILE A O 1
ATOM 551 N N . ALA A 1 86 ? 1.529 -3.874 11.827 1.00 97.50 86 ALA A N 1
ATOM 552 C CA . ALA A 1 86 ? 0.843 -4.811 10.950 1.00 97.50 86 ALA A CA 1
ATOM 553 C C . ALA A 1 86 ? -0.587 -4.312 10.723 1.00 97.50 86 ALA A C 1
ATOM 555 O O . ALA A 1 86 ? -1.349 -4.179 11.683 1.00 97.50 86 ALA A O 1
ATOM 556 N N . LEU A 1 87 ? -0.934 -4.018 9.474 1.00 97.25 87 LEU A N 1
ATOM 557 C CA . LEU A 1 87 ? -2.251 -3.528 9.084 1.00 97.25 87 LEU A CA 1
ATOM 558 C C . LEU A 1 87 ? -2.825 -4.431 7.995 1.00 97.25 87 LEU A C 1
ATOM 560 O O . LEU A 1 87 ? -2.231 -4.565 6.931 1.00 97.25 87 LEU A O 1
ATOM 564 N N . GLU A 1 88 ? -3.988 -5.013 8.248 1.00 96.12 88 GLU A N 1
ATOM 565 C CA . GLU A 1 88 ? -4.766 -5.749 7.256 1.00 96.12 88 GLU A CA 1
ATOM 566 C C . GLU A 1 88 ? -6.098 -5.018 7.054 1.00 96.12 88 GLU A C 1
ATOM 568 O O . GLU A 1 88 ? -6.871 -4.876 7.999 1.00 96.12 88 GLU A O 1
ATOM 573 N N . ALA A 1 89 ? -6.356 -4.539 5.840 1.00 93.12 89 ALA A N 1
ATOM 574 C CA . ALA A 1 89 ? -7.683 -4.130 5.393 1.00 93.12 89 ALA A CA 1
ATOM 575 C C . ALA A 1 89 ? -8.218 -5.220 4.461 1.00 93.12 89 ALA A C 1
ATOM 577 O O . ALA A 1 89 ? -7.478 -5.762 3.631 1.00 93.12 89 ALA A O 1
ATOM 578 N N . GLY A 1 90 ? -9.468 -5.632 4.661 1.00 90.00 90 GLY A N 1
ATOM 579 C CA . GLY A 1 90 ? -10.056 -6.731 3.913 1.00 90.00 90 GLY A CA 1
ATOM 580 C C . GLY A 1 90 ? -10.406 -6.335 2.482 1.00 90.00 90 GLY A C 1
ATOM 581 O O . GLY A 1 90 ? -9.569 -5.898 1.715 1.00 90.00 90 GLY A O 1
ATOM 582 N N . GLY A 1 91 ? -11.609 -6.671 2.025 1.00 88.69 91 GLY A N 1
ATOM 583 C CA . GLY A 1 91 ? -11.998 -6.381 0.640 1.00 88.69 91 GLY A CA 1
ATOM 584 C C . GLY A 1 91 ? -12.975 -5.224 0.569 1.00 88.69 91 GLY A C 1
ATOM 585 O O . GLY A 1 91 ? -13.980 -5.290 1.264 1.00 88.69 91 GLY A O 1
ATOM 586 N N . GLY A 1 92 ? -12.764 -4.313 -0.368 1.00 92.25 92 GLY A N 1
ATOM 587 C CA . GLY A 1 92 ? -13.539 -3.110 -0.652 1.00 92.25 92 GLY A CA 1
ATOM 588 C C . GLY A 1 92 ? -12.597 -2.052 -1.217 1.00 92.25 92 GLY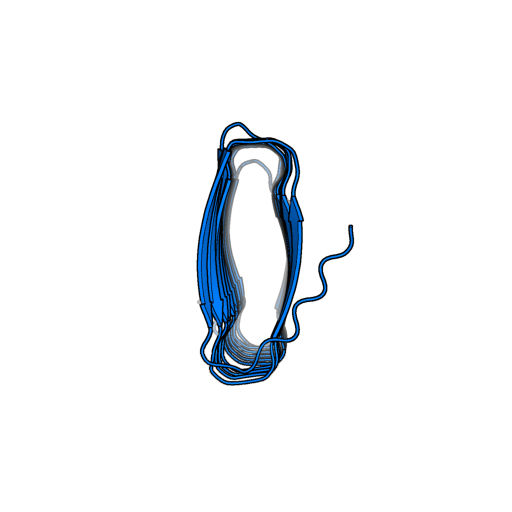 A C 1
ATOM 589 O O . GLY A 1 92 ? -11.442 -2.363 -1.484 1.00 92.25 92 GLY A O 1
ATOM 590 N N . ASP A 1 93 ? -13.108 -0.853 -1.475 1.00 94.75 93 ASP A N 1
ATOM 591 C CA . ASP A 1 93 ? -12.292 0.266 -1.951 1.00 94.75 93 ASP A CA 1
ATOM 592 C C . ASP A 1 93 ? -11.715 1.024 -0.736 1.00 94.75 93 ASP A C 1
ATOM 594 O O . ASP A 1 93 ? -12.360 1.938 -0.203 1.00 94.75 93 ASP A O 1
ATOM 598 N N . ASP A 1 94 ? -10.510 0.655 -0.292 1.00 95.75 94 ASP A N 1
ATOM 599 C CA . ASP A 1 94 ? -9.958 1.115 0.985 1.00 95.75 94 ASP A CA 1
ATOM 600 C C . ASP A 1 94 ? -9.132 2.404 0.859 1.00 95.75 94 ASP A C 1
ATOM 602 O O . ASP A 1 94 ? -8.418 2.663 -0.111 1.00 95.75 94 ASP A O 1
ATOM 606 N N . CYS A 1 95 ? -9.194 3.251 1.884 1.00 96.25 95 CYS A N 1
ATOM 607 C CA . CYS A 1 95 ? -8.399 4.469 2.018 1.00 96.25 95 CYS A CA 1
ATOM 608 C C . CYS A 1 95 ? -7.534 4.390 3.276 1.0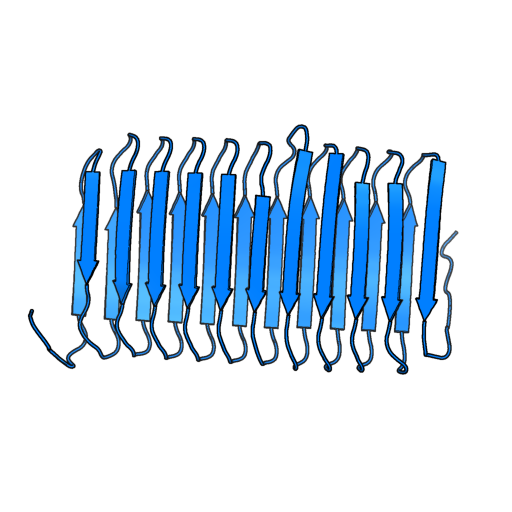0 96.25 95 CYS A C 1
ATOM 610 O O . CYS A 1 95 ? -8.029 4.597 4.385 1.00 96.25 95 CYS A O 1
ATOM 612 N N . ILE A 1 96 ? -6.233 4.159 3.106 1.00 97.44 96 ILE A N 1
ATOM 613 C CA . ILE A 1 96 ? -5.296 3.945 4.211 1.00 97.44 96 ILE A CA 1
ATOM 614 C C . ILE A 1 96 ? -4.247 5.056 4.221 1.00 97.44 96 ILE A C 1
ATOM 616 O O . ILE A 1 96 ? -3.544 5.274 3.235 1.00 97.44 96 ILE A O 1
ATOM 620 N N . ALA A 1 97 ? -4.139 5.755 5.346 1.00 97.56 97 ALA A N 1
ATOM 621 C CA . ALA A 1 97 ? -3.084 6.712 5.640 1.00 97.56 97 ALA A CA 1
ATOM 622 C C . ALA A 1 97 ? -2.319 6.239 6.880 1.00 97.56 97 ALA A C 1
ATOM 624 O O . ALA A 1 97 ? -2.907 6.107 7.953 1.00 97.56 97 ALA A O 1
ATOM 625 N N . LEU A 1 98 ? -1.025 5.980 6.725 1.00 96.88 98 LEU A N 1
ATOM 626 C CA . LEU A 1 98 ? -0.150 5.518 7.795 1.00 96.88 98 LEU A CA 1
ATOM 627 C C . LEU A 1 98 ? 1.044 6.464 7.912 1.00 96.88 98 LEU A C 1
ATOM 629 O O . LEU A 1 98 ? 1.784 6.643 6.948 1.00 96.88 98 LEU A O 1
ATOM 633 N N . GLU A 1 99 ? 1.242 7.037 9.093 1.00 95.00 99 GLU A N 1
ATOM 634 C CA . GLU A 1 99 ? 2.444 7.786 9.450 1.00 95.00 99 GLU A CA 1
ATOM 635 C C . GLU A 1 99 ? 3.160 7.046 10.587 1.00 95.00 99 GLU A C 1
ATOM 637 O O . GLU A 1 99 ? 2.607 6.900 11.674 1.00 95.00 99 GLU A O 1
ATOM 642 N N . ALA A 1 100 ? 4.374 6.564 10.336 1.00 91.50 100 ALA A N 1
ATOM 643 C CA . ALA A 1 100 ? 5.296 6.107 11.370 1.00 91.50 100 ALA A CA 1
ATOM 644 C C . ALA A 1 100 ? 6.357 7.192 11.561 1.00 91.50 100 ALA A C 1
ATOM 646 O O . ALA A 1 100 ? 6.866 7.752 10.581 1.00 91.50 100 ALA A O 1
ATOM 647 N N . GLY A 1 101 ? 6.624 7.573 12.809 1.00 87.44 101 GLY A N 1
ATOM 648 C CA . GLY A 1 101 ? 7.524 8.672 13.114 1.00 87.44 101 GLY A CA 1
ATOM 649 C C . GLY A 1 101 ? 8.986 8.312 12.874 1.00 87.44 101 GLY A C 1
ATOM 650 O O . GLY A 1 101 ? 9.401 8.043 11.761 1.00 87.44 101 GLY A O 1
ATOM 651 N N . GLY A 1 102 ? 9.851 8.525 13.859 1.00 84.81 102 GLY A N 1
ATOM 652 C CA . GLY A 1 102 ? 11.292 8.339 13.656 1.00 84.81 102 GLY A CA 1
ATOM 653 C C . GLY A 1 102 ? 11.833 7.201 14.494 1.00 84.81 102 GLY A C 1
ATOM 654 O O . GLY A 1 102 ? 11.625 7.236 15.698 1.00 84.81 102 GLY A O 1
ATOM 655 N N . GLY A 1 103 ? 12.651 6.352 13.892 1.00 88.75 103 GLY A N 1
ATOM 656 C CA . GLY A 1 103 ? 13.285 5.169 14.465 1.00 88.75 103 GLY A CA 1
ATOM 657 C C . GLY A 1 103 ? 13.430 4.124 13.366 1.00 88.75 103 GLY A C 1
ATOM 658 O O . GLY A 1 103 ? 13.282 4.468 12.197 1.00 88.75 103 GLY A O 1
ATOM 659 N N . ASP A 1 104 ? 13.809 2.902 13.724 1.00 91.50 104 ASP A N 1
ATOM 660 C CA . ASP A 1 104 ? 13.933 1.799 12.771 1.00 91.50 104 ASP A CA 1
ATOM 661 C C . ASP A 1 104 ? 12.598 1.031 12.691 1.00 91.50 104 ASP A C 1
ATOM 663 O O . ASP A 1 104 ? 12.357 0.111 13.481 1.00 91.50 104 ASP A O 1
ATOM 667 N N . ASP A 1 105 ? 11.746 1.381 11.723 1.00 92.44 105 ASP A N 1
ATOM 668 C CA . ASP A 1 105 ? 10.367 0.887 11.666 1.00 92.44 105 ASP A CA 1
ATOM 669 C C . ASP A 1 105 ? 10.205 -0.376 10.805 1.00 92.44 105 ASP A C 1
ATOM 671 O O . ASP A 1 105 ? 10.834 -0.570 9.761 1.00 92.44 105 ASP A O 1
ATOM 675 N N . CYS A 1 106 ? 9.304 -1.262 11.223 1.00 93.44 106 CYS A N 1
ATOM 676 C CA . CYS A 1 106 ? 8.890 -2.453 10.486 1.00 93.44 106 CYS A CA 1
ATOM 677 C C . CYS A 1 106 ? 7.392 -2.381 10.185 1.00 93.44 106 CYS A C 1
ATOM 679 O O . CYS A 1 106 ? 6.572 -2.610 11.074 1.00 93.44 106 CYS A O 1
ATOM 681 N N . ILE A 1 107 ? 7.035 -2.134 8.924 1.00 95.75 107 ILE A N 1
ATOM 682 C CA . ILE A 1 107 ? 5.643 -1.971 8.497 1.00 95.75 107 ILE A CA 1
ATOM 683 C C . ILE A 1 107 ? 5.270 -3.084 7.520 1.00 95.75 107 ILE A C 1
ATOM 685 O O . ILE A 1 107 ? 5.910 -3.259 6.483 1.00 95.75 107 ILE A O 1
ATOM 689 N N . ALA A 1 108 ? 4.226 -3.836 7.850 1.00 96.31 108 ALA A N 1
ATOM 690 C CA . ALA A 1 108 ? 3.573 -4.786 6.964 1.00 96.31 108 ALA A CA 1
ATOM 691 C C . ALA A 1 108 ? 2.123 -4.343 6.771 1.00 96.31 108 ALA A C 1
ATOM 693 O O . ALA A 1 108 ? 1.374 -4.244 7.741 1.00 96.31 108 ALA A O 1
ATOM 694 N N . GLN A 1 109 ? 1.740 -4.064 5.533 1.00 95.75 109 GLN A N 1
ATOM 695 C CA . GLN A 1 109 ? 0.388 -3.648 5.203 1.00 95.75 109 GLN A CA 1
ATOM 696 C C . GLN A 1 109 ? -0.157 -4.493 4.053 1.00 95.75 109 GLN A C 1
ATOM 698 O O . GLN A 1 109 ? 0.459 -4.575 2.992 1.00 95.75 109 GLN A O 1
ATOM 703 N N . GLU A 1 110 ? -1.331 -5.075 4.267 1.00 94.25 110 GLU A N 1
ATOM 704 C CA . GLU A 1 110 ? -2.099 -5.807 3.266 1.00 94.25 110 GLU A CA 1
ATOM 705 C C . GLU A 1 110 ? -3.449 -5.100 3.087 1.00 94.25 110 GLU A C 1
ATOM 707 O O . GLU A 1 110 ? -4.196 -4.932 4.048 1.00 94.25 110 GLU A O 1
ATOM 712 N N . ALA A 1 111 ? -3.753 -4.664 1.868 1.00 91.19 111 ALA A N 1
ATOM 713 C CA . ALA A 1 111 ? -5.093 -4.270 1.450 1.00 91.19 111 ALA A CA 1
ATOM 714 C C . ALA A 1 111 ? -5.614 -5.345 0.495 1.00 91.19 111 ALA A C 1
ATOM 716 O O . ALA A 1 111 ? -4.884 -5.815 -0.387 1.00 91.19 111 ALA A O 1
ATOM 717 N N . GLY A 1 112 ? -6.837 -5.818 0.720 1.00 88.25 112 GLY A N 1
ATOM 718 C CA . GLY A 1 112 ? -7.405 -6.910 -0.049 1.00 88.25 112 GLY A CA 1
ATOM 719 C C . GLY A 1 112 ? -7.818 -6.480 -1.453 1.00 88.25 112 GLY A C 1
ATOM 720 O O . GLY A 1 112 ? -6.993 -6.179 -2.300 1.00 88.25 112 GLY A O 1
ATOM 721 N N . GLY A 1 113 ? -9.082 -6.668 -1.815 1.00 86.38 113 GLY A N 1
ATOM 722 C CA . GLY A 1 113 ? -9.519 -6.439 -3.195 1.00 86.38 113 GLY A CA 1
ATOM 723 C C . GLY A 1 113 ? -10.452 -5.252 -3.308 1.00 86.38 113 GLY A C 1
ATOM 724 O O . GLY A 1 113 ? -11.513 -5.314 -2.704 1.00 86.38 113 GLY A O 1
ATOM 725 N N . GLY A 1 114 ? -10.139 -4.321 -4.195 1.00 89.94 114 GLY A N 1
ATOM 726 C CA . GLY A 1 114 ? -10.925 -3.153 -4.579 1.00 89.94 114 GLY A CA 1
ATOM 727 C C . GLY A 1 114 ? -9.986 -2.095 -5.145 1.00 89.94 114 GLY A C 1
ATOM 728 O O . GLY A 1 114 ? -8.840 -2.414 -5.451 1.00 89.94 114 GLY A O 1
ATOM 729 N N . ASP A 1 115 ? -10.490 -0.886 -5.369 1.00 92.44 115 ASP A N 1
ATOM 730 C CA . ASP A 1 115 ? -9.692 0.239 -5.857 1.00 92.44 115 ASP A CA 1
ATOM 731 C C . ASP A 1 115 ? -9.084 1.002 -4.660 1.00 92.44 115 ASP A C 1
ATOM 733 O O . ASP A 1 115 ? -9.685 1.956 -4.150 1.00 92.44 115 ASP A O 1
ATOM 737 N N . ASP A 1 116 ? -7.887 0.601 -4.220 1.00 93.25 116 ASP A N 1
ATOM 738 C CA . ASP A 1 116 ? -7.317 1.066 -2.952 1.00 93.25 116 ASP A CA 1
ATOM 739 C C . ASP A 1 116 ? -6.479 2.346 -3.090 1.00 93.25 116 ASP A C 1
ATOM 741 O O . ASP A 1 116 ? -5.740 2.574 -4.052 1.00 93.25 116 ASP A O 1
ATOM 745 N N . CYS A 1 117 ? -6.544 3.210 -2.079 1.00 94.00 117 CYS A N 1
ATOM 746 C CA . CYS A 1 117 ? -5.732 4.415 -1.943 1.00 94.00 117 CYS A CA 1
ATOM 747 C C . CYS A 1 117 ? -4.864 4.327 -0.685 1.00 94.00 117 CYS A C 1
ATOM 749 O O . CYS A 1 117 ? -5.343 4.560 0.422 1.00 94.00 117 CYS A O 1
ATOM 751 N N . ILE A 1 118 ? -3.568 4.069 -0.863 1.00 95.31 118 ILE A N 1
ATOM 752 C CA . ILE A 1 118 ? -2.610 3.899 0.232 1.00 95.31 118 ILE A CA 1
ATOM 753 C C . ILE A 1 118 ? -1.603 5.052 0.231 1.00 95.31 118 ILE A C 1
ATOM 755 O O . ILE A 1 118 ? -0.908 5.292 -0.759 1.00 95.31 118 ILE A O 1
ATOM 759 N N . ALA A 1 119 ? -1.500 5.754 1.355 1.00 95.81 119 ALA A N 1
ATOM 760 C CA . ALA A 1 119 ? -0.463 6.736 1.636 1.00 95.81 119 ALA A CA 1
ATOM 761 C C . ALA A 1 119 ? 0.314 6.305 2.882 1.00 95.81 119 ALA A C 1
ATOM 763 O O . ALA A 1 119 ? -0.267 6.184 3.956 1.00 95.81 119 ALA A O 1
ATOM 764 N N . LEU A 1 120 ? 1.617 6.084 2.735 1.00 94.62 120 LEU A N 1
ATOM 765 C CA . LEU A 1 120 ? 2.495 5.697 3.833 1.00 94.62 120 LEU A CA 1
ATOM 766 C C . LEU A 1 120 ? 3.665 6.674 3.933 1.00 94.62 120 LEU A C 1
ATOM 768 O O . LEU A 1 120 ? 4.416 6.853 2.971 1.00 94.62 120 LEU A O 1
ATOM 772 N N . GLU A 1 121 ? 3.837 7.275 5.103 1.00 92.56 121 GLU A N 1
ATOM 773 C CA . GLU A 1 121 ? 5.019 8.050 5.463 1.00 92.56 121 GLU A CA 1
ATOM 774 C C . GLU A 1 121 ? 5.746 7.334 6.606 1.00 92.56 121 GLU A C 1
ATOM 776 O O . GLU A 1 121 ? 5.215 7.212 7.702 1.00 92.56 121 GLU A O 1
ATOM 781 N N . ALA A 1 122 ? 6.955 6.845 6.345 1.00 88.38 122 ALA A N 1
ATOM 782 C CA . ALA A 1 122 ? 7.870 6.390 7.386 1.00 88.38 122 ALA A CA 1
ATOM 783 C C . ALA A 1 122 ? 8.931 7.473 7.561 1.00 88.38 122 ALA A C 1
ATOM 785 O O . ALA A 1 122 ? 9.481 7.976 6.570 1.00 88.38 122 ALA A O 1
ATOM 786 N N . GLY A 1 123 ? 9.172 7.909 8.794 1.00 83.88 123 GLY A N 1
ATOM 787 C CA . GLY A 1 123 ? 10.136 8.959 9.061 1.00 83.88 123 GLY A CA 1
ATOM 788 C C . GLY A 1 123 ? 11.571 8.459 8.939 1.00 83.88 123 GLY A C 1
ATOM 789 O O . GLY A 1 123 ? 11.995 7.969 7.903 1.00 83.88 123 GLY A O 1
ATOM 790 N N . GLY A 1 124 ? 12.418 8.800 9.904 1.00 78.44 124 GLY A N 1
ATOM 791 C CA . GLY A 1 124 ? 13.859 8.594 9.752 1.00 78.44 124 GLY A CA 1
ATOM 792 C C . GLY A 1 124 ? 14.368 7.381 10.511 1.00 78.44 124 GLY A C 1
ATOM 793 O O . GLY A 1 124 ? 14.380 7.450 11.732 1.00 78.44 124 GLY A O 1
ATOM 794 N N . GLY A 1 125 ? 14.962 6.425 9.803 1.00 84.62 125 GLY A N 1
ATOM 795 C CA . GLY A 1 125 ? 15.759 5.327 10.351 1.00 84.62 125 GLY A CA 1
ATOM 796 C C . GLY A 1 125 ? 15.949 4.223 9.316 1.00 84.62 125 GLY A C 1
ATOM 797 O O . GLY A 1 125 ? 15.849 4.480 8.111 1.00 84.62 125 GLY A O 1
ATOM 798 N N . ASP A 1 126 ? 16.318 3.031 9.773 1.00 86.75 126 ASP A N 1
ATOM 799 C CA . ASP A 1 126 ? 16.538 1.864 8.922 1.00 86.75 126 ASP A CA 1
ATOM 800 C C . ASP A 1 126 ? 15.233 1.072 8.713 1.00 86.75 126 ASP A C 1
ATOM 802 O O . ASP A 1 126 ? 15.081 -0.057 9.188 1.00 86.75 126 ASP A O 1
ATOM 806 N N . ASP A 1 127 ? 14.294 1.675 7.979 1.00 88.25 127 ASP A N 1
ATOM 807 C CA . ASP A 1 127 ? 12.930 1.154 7.849 1.00 88.25 127 ASP A CA 1
ATOM 808 C C . ASP A 1 127 ? 12.814 -0.021 6.874 1.00 88.25 127 ASP A C 1
ATOM 810 O O . ASP A 1 127 ? 13.455 -0.077 5.812 1.00 88.25 127 ASP A O 1
ATOM 814 N N . CYS A 1 128 ? 11.906 -0.937 7.193 1.00 89.56 128 CYS A N 1
ATOM 815 C CA . CYS A 1 128 ? 11.517 -2.041 6.336 1.00 89.56 128 CYS A CA 1
ATOM 816 C C . CYS A 1 128 ? 10.002 -2.102 6.150 1.00 89.56 128 CYS A C 1
ATOM 818 O O . CYS A 1 128 ? 9.249 -2.381 7.080 1.00 89.56 128 CYS A O 1
ATOM 820 N N . ILE A 1 129 ? 9.577 -1.889 4.906 1.00 91.88 129 ILE A N 1
ATOM 821 C CA . ILE A 1 129 ? 8.178 -1.762 4.510 1.00 91.88 129 ILE A CA 1
ATOM 822 C C . ILE A 1 129 ? 7.836 -2.866 3.509 1.00 91.88 129 ILE A C 1
ATOM 824 O O . ILE A 1 129 ? 8.491 -3.010 2.472 1.00 91.88 129 ILE A O 1
ATOM 828 N N . ALA A 1 130 ? 6.796 -3.631 3.818 1.00 93.38 130 ALA A N 1
ATOM 829 C CA . ALA A 1 130 ? 6.155 -4.582 2.924 1.00 93.38 130 ALA A CA 1
ATOM 830 C C . ALA A 1 130 ? 4.698 -4.158 2.714 1.00 93.38 130 ALA A C 1
ATOM 832 O O . ALA A 1 130 ? 3.949 -4.020 3.678 1.00 93.38 130 ALA A O 1
ATOM 833 N N . LEU A 1 131 ? 4.323 -3.935 1.459 1.00 93.31 131 LEU A N 1
ATOM 834 C CA . LEU A 1 131 ? 2.988 -3.515 1.051 1.00 93.31 131 LEU A CA 1
ATOM 835 C C . LEU A 1 131 ? 2.434 -4.484 0.016 1.00 93.31 131 LEU A C 1
ATOM 837 O O . LEU A 1 131 ? 3.044 -4.677 -1.034 1.00 93.31 131 LEU A O 1
ATOM 841 N N . GLU A 1 132 ? 1.260 -5.032 0.282 1.00 91.94 132 GLU A N 1
ATOM 842 C CA . GLU A 1 132 ? 0.481 -5.787 -0.690 1.00 91.94 132 GLU A CA 1
ATOM 843 C C . GLU A 1 132 ? -0.853 -5.068 -0.894 1.00 91.94 132 GLU A C 1
ATOM 845 O O . GLU A 1 132 ? -1.623 -4.905 0.047 1.00 91.94 132 GLU A O 1
ATOM 850 N N . ALA A 1 133 ? -1.115 -4.611 -2.115 1.00 88.31 133 ALA A N 1
ATOM 851 C CA . ALA A 1 133 ? -2.440 -4.185 -2.550 1.00 88.31 133 ALA A CA 1
ATOM 852 C C . ALA A 1 133 ? -2.967 -5.258 -3.498 1.00 88.31 133 ALA A C 1
ATOM 854 O O . ALA A 1 133 ? -2.286 -5.644 -4.459 1.00 88.31 133 ALA A O 1
ATOM 855 N N . GLY A 1 134 ? -4.136 -5.815 -3.196 1.00 85.00 134 GLY A N 1
ATOM 856 C CA . GLY A 1 134 ? -4.677 -6.918 -3.964 1.00 85.00 134 GLY A CA 1
ATOM 857 C C . GLY A 1 134 ? -5.220 -6.464 -5.314 1.00 85.00 134 GLY A C 1
ATOM 858 O O . GLY A 1 134 ? -4.479 -6.127 -6.230 1.00 85.00 134 GLY A O 1
ATOM 859 N N . GLY A 1 135 ? -6.503 -6.684 -5.561 1.00 81.19 135 GLY A N 1
ATOM 860 C CA . GLY A 1 135 ? -7.046 -6.571 -6.914 1.00 81.19 135 GLY A CA 1
ATOM 861 C C . GLY A 1 135 ? -7.917 -5.348 -7.126 1.00 81.19 135 GLY A C 1
ATOM 862 O O . GLY A 1 135 ? -9.077 -5.427 -6.756 1.00 81.19 135 GLY A O 1
ATOM 863 N N . GLY A 1 136 ? -7.450 -4.374 -7.898 1.00 85.62 136 GLY A N 1
ATOM 864 C CA . GLY A 1 136 ? -8.255 -3.283 -8.451 1.00 85.62 136 GLY A CA 1
ATOM 865 C C . GLY A 1 136 ? -7.361 -2.179 -9.001 1.00 85.62 136 GLY A C 1
ATOM 866 O O . GLY A 1 136 ? -6.207 -2.450 -9.354 1.00 85.62 136 GLY A O 1
ATOM 867 N N . ASP A 1 137 ? -7.918 -0.984 -9.170 1.00 87.75 137 ASP A N 1
ATOM 868 C CA . ASP A 1 137 ? -7.201 0.184 -9.674 1.00 87.75 137 ASP A CA 1
ATOM 869 C C . ASP A 1 137 ? -6.559 0.976 -8.514 1.00 87.75 137 ASP A C 1
ATOM 871 O O . ASP A 1 137 ? -7.109 1.970 -8.032 1.00 87.75 137 ASP A O 1
ATOM 875 N N . ASP A 1 138 ? -5.369 0.547 -8.084 1.00 88.94 138 ASP A N 1
ATOM 876 C CA . ASP A 1 138 ? -4.743 1.031 -6.848 1.00 88.94 138 ASP A CA 1
ATOM 877 C C . ASP A 1 138 ? -3.862 2.279 -7.034 1.00 88.94 138 ASP A C 1
ATOM 879 O O . ASP A 1 138 ? -3.093 2.432 -7.994 1.00 88.94 138 ASP A O 1
ATOM 883 N N . CYS A 1 139 ? -3.900 3.174 -6.050 1.00 89.25 139 CYS A N 1
ATOM 884 C CA . CYS A 1 139 ? -3.041 4.347 -5.935 1.00 89.25 139 CYS A CA 1
ATOM 885 C C . CYS A 1 139 ? -2.193 4.261 -4.664 1.00 89.25 139 CYS A C 1
ATOM 887 O O . CYS A 1 139 ? -2.703 4.440 -3.563 1.00 89.25 139 CYS A O 1
ATOM 889 N N . ILE A 1 140 ? -0.881 4.075 -4.821 1.00 91.50 140 ILE A N 1
ATOM 890 C CA . ILE A 1 140 ? 0.053 3.925 -3.703 1.00 91.50 140 ILE A CA 1
ATOM 891 C C . ILE A 1 140 ? 1.076 5.061 -3.722 1.00 91.50 140 ILE A C 1
ATOM 893 O O . ILE A 1 140 ? 1.791 5.268 -4.708 1.00 91.50 140 ILE A O 1
ATOM 897 N N . ALA A 1 141 ? 1.166 5.794 -2.618 1.00 92.12 141 ALA A N 1
ATOM 898 C CA . ALA A 1 141 ? 2.183 6.802 -2.368 1.00 92.12 141 ALA A CA 1
ATOM 899 C C . ALA A 1 141 ? 2.972 6.429 -1.112 1.00 92.12 141 ALA A C 1
ATOM 901 O O . ALA A 1 141 ? 2.394 6.276 -0.042 1.00 92.12 141 ALA A O 1
ATOM 902 N N . LEU A 1 142 ? 4.289 6.305 -1.243 1.00 90.81 142 LEU A N 1
ATOM 903 C CA . LEU A 1 142 ? 5.175 5.969 -0.136 1.00 90.81 142 LEU A CA 1
ATOM 904 C C . LEU A 1 142 ? 6.313 6.982 -0.063 1.00 90.81 142 LEU A C 1
ATOM 906 O O . LEU A 1 142 ? 7.036 7.189 -1.045 1.00 90.81 142 LEU A O 1
ATOM 910 N N . GLU A 1 143 ? 6.475 7.602 1.100 1.00 89.19 143 GLU A N 1
ATOM 911 C CA . GLU A 1 143 ? 7.632 8.425 1.435 1.00 89.19 143 GLU A CA 1
ATOM 912 C C . GLU A 1 143 ? 8.368 7.801 2.624 1.00 89.19 143 GLU A C 1
ATOM 914 O O . GLU A 1 143 ? 7.840 7.744 3.725 1.00 89.19 143 GLU A O 1
ATOM 919 N N . ALA A 1 144 ? 9.588 7.316 2.396 1.00 82.25 144 ALA A N 1
ATOM 920 C CA . ALA A 1 144 ? 10.463 6.834 3.463 1.00 82.25 144 ALA A CA 1
ATOM 921 C C . ALA A 1 144 ? 11.585 7.851 3.693 1.00 82.25 144 ALA A C 1
ATOM 923 O O . ALA A 1 144 ? 12.274 8.266 2.745 1.00 82.25 144 ALA A O 1
ATOM 924 N N . GLY A 1 145 ? 11.776 8.280 4.939 1.00 73.44 145 GLY A N 1
ATOM 925 C CA . GLY A 1 145 ? 12.877 9.151 5.317 1.00 73.44 145 GLY A CA 1
ATOM 926 C C . GLY A 1 145 ? 14.234 8.456 5.179 1.00 73.44 145 GLY A C 1
ATOM 927 O O . GLY A 1 145 ? 14.364 7.286 4.842 1.00 73.44 145 GLY A O 1
ATOM 928 N N . GLY A 1 146 ? 15.303 9.244 5.294 1.00 62.72 146 GLY A N 1
ATOM 929 C CA . GLY A 1 146 ? 16.657 8.749 5.038 1.00 62.72 146 GLY A CA 1
ATOM 930 C C . GLY A 1 146 ? 17.350 8.245 6.298 1.00 62.72 146 GLY A C 1
ATOM 931 O O . GLY A 1 146 ? 17.727 9.079 7.126 1.00 62.72 146 GLY A O 1
ATOM 932 N N . GLY A 1 147 ? 17.568 6.931 6.386 1.00 66.81 147 GLY A N 1
ATOM 933 C CA . GLY A 1 147 ? 18.480 6.254 7.318 1.00 66.81 147 GLY A CA 1
ATOM 934 C C . GLY A 1 147 ? 19.776 5.757 6.665 1.00 66.81 147 GLY A C 1
ATOM 935 O O . GLY A 1 147 ? 20.171 6.224 5.593 1.00 66.81 147 GLY A O 1
ATOM 936 N N . ASP A 1 148 ? 20.474 4.826 7.318 1.00 66.06 148 ASP A N 1
ATOM 937 C CA . ASP A 1 148 ? 21.662 4.174 6.755 1.00 66.06 148 ASP A CA 1
ATOM 938 C C . ASP A 1 148 ? 21.255 3.080 5.742 1.00 66.06 148 ASP A C 1
ATOM 940 O O . ASP A 1 148 ? 21.993 2.846 4.776 1.00 66.06 148 ASP A O 1
ATOM 944 N N . GLY A 1 149 ? 20.072 2.470 5.899 1.00 66.38 149 GLY A N 1
ATOM 945 C CA . GLY A 1 149 ? 19.525 1.480 4.976 1.00 66.38 149 GLY A CA 1
ATOM 946 C C . GLY A 1 149 ? 18.007 1.297 5.058 1.00 66.38 149 GLY A C 1
ATOM 947 O O . GLY A 1 149 ? 17.515 0.935 6.112 1.00 66.38 149 GLY A O 1
ATOM 948 N N . TYR A 1 150 ? 17.283 1.424 3.941 1.00 77.69 150 TYR A N 1
ATOM 949 C CA . TYR A 1 150 ? 15.836 1.133 3.883 1.00 77.69 150 TYR A CA 1
ATOM 950 C C . TYR A 1 150 ? 15.489 0.016 2.891 1.00 77.69 150 TYR A C 1
ATOM 952 O O . TYR A 1 150 ? 16.151 -0.168 1.856 1.00 77.69 150 TYR A O 1
ATOM 960 N N . CYS A 1 151 ? 14.430 -0.734 3.202 1.00 80.56 151 CYS A N 1
ATOM 961 C CA . CYS A 1 151 ? 13.927 -1.824 2.380 1.00 80.56 151 CYS A CA 1
ATOM 962 C C . CYS A 1 151 ? 12.430 -1.662 2.077 1.00 80.56 151 CYS A C 1
ATOM 964 O O . CYS A 1 151 ? 11.617 -1.576 2.984 1.00 80.56 151 CYS A O 1
ATOM 966 N N . VAL A 1 152 ? 12.064 -1.609 0.795 1.00 85.06 152 VAL A N 1
ATOM 967 C CA . VAL A 1 152 ? 10.666 -1.513 0.349 1.00 85.06 152 VAL A CA 1
ATOM 968 C C . VAL A 1 152 ? 10.367 -2.672 -0.588 1.00 85.06 152 VAL A C 1
ATOM 970 O O . VAL A 1 152 ? 11.033 -2.830 -1.615 1.00 85.06 152 VAL A O 1
ATOM 973 N N . ALA A 1 153 ? 9.360 -3.464 -0.244 1.00 86.38 153 ALA A N 1
ATOM 974 C CA . ALA A 1 153 ? 8.732 -4.437 -1.123 1.00 86.38 153 ALA A CA 1
ATOM 975 C C . ALA A 1 153 ? 7.271 -4.030 -1.321 1.00 86.38 153 ALA A C 1
ATOM 977 O O . ALA A 1 153 ? 6.556 -3.833 -0.343 1.00 86.38 153 ALA A O 1
ATOM 978 N N . LEU A 1 154 ? 6.849 -3.874 -2.571 1.00 86.50 154 LEU A N 1
ATOM 979 C CA . LEU A 1 154 ? 5.469 -3.553 -2.911 1.00 86.50 154 LEU A CA 1
ATOM 980 C C . LEU A 1 154 ? 4.988 -4.497 -4.004 1.00 86.50 154 LEU A C 1
ATOM 982 O O . LEU A 1 154 ? 5.606 -4.580 -5.070 1.00 86.50 154 LEU A O 1
ATOM 986 N N . GLU A 1 155 ? 3.871 -5.160 -3.740 1.00 86.75 155 GLU A N 1
ATOM 987 C CA . GLU A 1 155 ? 3.129 -5.963 -4.702 1.00 86.75 155 GLU A CA 1
ATOM 988 C C . GLU A 1 155 ? 1.759 -5.312 -4.925 1.00 86.75 155 GLU A C 1
ATOM 990 O O . GLU A 1 155 ? 0.994 -5.124 -3.986 1.00 86.75 155 GLU A O 1
ATOM 995 N N . ALA A 1 156 ? 1.462 -4.930 -6.166 1.00 82.88 156 ALA A N 1
ATOM 996 C CA . ALA A 1 156 ? 0.144 -4.448 -6.574 1.00 82.88 156 ALA A CA 1
ATOM 997 C C . ALA A 1 156 ? -0.450 -5.445 -7.568 1.00 82.88 156 ALA A C 1
ATOM 999 O O . ALA A 1 156 ? 0.215 -5.834 -8.536 1.00 82.88 156 ALA A O 1
ATOM 1000 N N . GLY A 1 157 ? -1.681 -5.894 -7.342 1.00 77.75 157 GLY A N 1
ATOM 1001 C CA . GLY A 1 157 ? -2.297 -6.936 -8.149 1.00 77.75 157 GLY A CA 1
ATOM 1002 C C . GLY A 1 157 ? -2.831 -6.461 -9.504 1.00 77.75 157 GLY A C 1
ATOM 1003 O O . GLY A 1 157 ? -2.153 -5.831 -10.310 1.00 77.75 157 GLY A O 1
ATOM 1004 N N . GLY A 1 158 ? -4.003 -6.976 -9.874 1.00 69.44 158 GLY A N 1
ATOM 1005 C CA . GLY A 1 158 ? -4.375 -7.189 -11.277 1.00 69.44 158 GLY A CA 1
ATOM 1006 C C . GLY A 1 158 ? -4.850 -5.979 -12.091 1.00 69.44 158 GLY A C 1
ATOM 1007 O O . GLY A 1 158 ? -4.914 -6.134 -13.315 1.00 69.44 158 GLY A O 1
ATOM 1008 N N . GLY A 1 159 ? -5.229 -4.865 -11.460 1.00 76.62 159 GLY A N 1
ATOM 1009 C CA . GLY A 1 159 ? -5.788 -3.686 -12.135 1.00 76.62 159 GLY A CA 1
ATOM 1010 C C . GLY A 1 159 ? -4.753 -2.608 -12.459 1.00 76.62 159 GLY A C 1
ATOM 1011 O O . GLY A 1 159 ? -3.551 -2.893 -12.513 1.00 76.62 159 GLY A O 1
ATOM 1012 N N . ASP A 1 160 ? -5.233 -1.406 -12.782 1.00 81.69 160 ASP A N 1
ATOM 1013 C CA . ASP A 1 160 ? -4.387 -0.281 -13.176 1.00 81.69 160 ASP A CA 1
ATOM 1014 C C . ASP A 1 160 ? -3.766 0.366 -11.932 1.00 81.69 160 ASP A C 1
ATOM 1016 O O . ASP A 1 160 ? -4.473 0.916 -11.098 1.00 81.69 160 ASP A O 1
ATOM 1020 N N . CYS A 1 161 ? -2.438 0.374 -11.815 1.00 79.88 161 CYS A N 1
ATOM 1021 C CA . CYS A 1 161 ? -1.776 0.861 -10.604 1.00 79.88 161 CYS A CA 1
ATOM 1022 C C . CYS A 1 161 ? -0.983 2.159 -10.829 1.00 79.88 161 CYS A C 1
ATOM 1024 O O . CYS A 1 161 ? -0.209 2.300 -11.786 1.00 79.88 161 CYS A O 1
ATOM 1026 N N . CYS A 1 162 ? -1.099 3.102 -9.895 1.00 81.38 162 CYS A N 1
ATOM 1027 C CA . CYS A 1 162 ? -0.276 4.307 -9.819 1.00 81.38 162 CYS A CA 1
ATOM 1028 C C . CYS A 1 162 ? 0.591 4.271 -8.560 1.00 81.38 162 CYS A C 1
ATOM 1030 O O . CYS A 1 162 ? 0.089 4.456 -7.459 1.00 81.38 162 CYS A O 1
ATOM 1032 N N . ILE A 1 163 ? 1.900 4.087 -8.729 1.00 84.25 163 ILE A N 1
ATOM 1033 C CA . ILE A 1 163 ? 2.862 3.984 -7.628 1.00 84.25 163 ILE A CA 1
ATOM 1034 C C . ILE A 1 163 ? 3.801 5.188 -7.661 1.00 84.25 163 ILE A C 1
ATOM 1036 O O . ILE A 1 163 ? 4.494 5.429 -8.655 1.00 84.25 163 ILE A O 1
ATOM 1040 N N . ALA A 1 164 ? 3.857 5.928 -6.559 1.00 85.44 164 ALA A N 1
ATOM 1041 C CA . ALA A 1 164 ? 4.832 6.980 -6.318 1.00 85.44 164 ALA A CA 1
ATOM 1042 C C . ALA A 1 164 ? 5.652 6.633 -5.074 1.00 85.44 164 ALA A C 1
ATOM 1044 O O . ALA A 1 164 ? 5.132 6.641 -3.966 1.00 85.44 164 ALA A O 1
ATOM 1045 N N . LEU A 1 165 ? 6.939 6.357 -5.259 1.00 84.75 165 LEU A N 1
ATOM 1046 C CA . LEU A 1 165 ? 7.855 6.026 -4.176 1.00 84.75 165 LEU A CA 1
ATOM 1047 C C . LEU A 1 165 ? 8.960 7.077 -4.112 1.00 84.75 165 LEU A C 1
ATOM 1049 O O . LEU A 1 165 ? 9.672 7.310 -5.095 1.00 84.75 165 LEU A O 1
ATOM 1053 N N . LYS A 1 166 ? 9.107 7.706 -2.950 1.00 83.69 166 LYS A N 1
ATOM 1054 C CA . LYS A 1 166 ? 10.232 8.581 -2.642 1.00 83.69 166 LYS A CA 1
ATOM 1055 C C . LYS A 1 166 ? 10.970 8.052 -1.447 1.00 83.69 166 LYS A C 1
ATOM 1057 O O . LYS A 1 166 ? 10.374 7.701 -0.435 1.00 83.69 166 LYS A O 1
ATOM 1062 N N . THR A 1 167 ? 12.281 8.050 -1.561 1.00 78.62 167 THR A N 1
ATOM 1063 C CA . THR A 1 167 ? 13.117 7.549 -0.493 1.00 78.62 167 THR A CA 1
ATOM 1064 C C . THR A 1 167 ? 14.255 8.511 -0.211 1.00 78.62 167 THR A C 1
ATOM 1066 O O . THR A 1 167 ? 14.801 9.164 -1.110 1.00 78.62 167 THR A O 1
ATOM 1069 N N . GLY A 1 168 ? 14.595 8.637 1.069 1.00 73.12 168 GLY A N 1
ATOM 1070 C CA . GLY A 1 168 ? 15.654 9.513 1.540 1.00 73.12 168 GLY A CA 1
ATOM 1071 C C . GLY A 1 168 ? 17.056 9.111 1.066 1.00 73.12 168 GLY A C 1
ATOM 1072 O O . GLY A 1 168 ? 17.265 8.263 0.196 1.00 73.12 168 GLY A O 1
ATOM 1073 N N . GLY A 1 169 ? 18.067 9.782 1.622 1.00 68.69 169 GLY A N 1
ATOM 1074 C CA . GLY A 1 169 ? 19.454 9.328 1.475 1.00 68.69 169 GLY A CA 1
ATOM 1075 C C . GLY A 1 169 ? 19.694 8.041 2.267 1.00 68.69 169 GLY A C 1
ATOM 1076 O O . GLY A 1 169 ? 18.972 7.800 3.221 1.00 68.69 169 GLY A O 1
ATOM 1077 N N . GLY A 1 170 ? 20.696 7.257 1.878 1.00 71.69 170 GLY A N 1
ATOM 1078 C CA . GLY A 1 170 ? 20.987 5.951 2.478 1.00 71.69 170 GLY A CA 1
ATOM 1079 C C . GLY A 1 170 ? 21.107 4.846 1.437 1.00 71.69 170 GLY A C 1
ATOM 1080 O O . GLY A 1 170 ? 20.775 5.048 0.261 1.00 71.69 170 GLY A O 1
ATOM 1081 N N . ASP A 1 171 ? 21.618 3.693 1.863 1.00 74.44 171 ASP A N 1
ATOM 1082 C CA . ASP A 1 171 ? 21.594 2.496 1.028 1.00 74.44 171 ASP A CA 1
ATOM 1083 C C . ASP A 1 171 ? 20.157 1.980 0.919 1.00 74.44 171 ASP A C 1
ATOM 1085 O O . ASP A 1 171 ? 19.340 2.177 1.817 1.00 74.44 171 ASP A O 1
ATOM 1089 N N . CYS A 1 172 ? 19.812 1.345 -0.199 1.00 73.06 172 CYS A N 1
ATOM 1090 C CA . CYS A 1 172 ? 18.435 0.927 -0.394 1.00 73.06 172 CYS A CA 1
ATOM 1091 C C . CYS A 1 172 ? 18.196 -0.321 -1.213 1.00 73.06 172 CYS A C 1
ATOM 1093 O O . CYS A 1 172 ? 18.921 -0.620 -2.166 1.00 73.06 172 CYS A O 1
ATOM 1095 N N . GLY A 1 173 ? 17.115 -1.017 -0.864 1.00 75.38 173 GLY A N 1
ATOM 1096 C CA . GLY A 1 173 ? 16.529 -2.095 -1.645 1.00 75.38 173 GLY A CA 1
ATOM 1097 C C . GLY A 1 173 ? 15.065 -1.801 -1.932 1.00 75.38 173 GLY A C 1
ATOM 1098 O O . GLY A 1 173 ? 14.265 -1.752 -1.010 1.00 75.38 173 GLY A O 1
ATOM 1099 N N . VAL A 1 174 ? 14.719 -1.632 -3.204 1.00 80.69 174 VAL A N 1
ATOM 1100 C CA . VAL A 1 174 ? 13.337 -1.447 -3.650 1.00 80.69 174 VAL A CA 1
ATOM 1101 C C . VAL A 1 174 ? 12.977 -2.589 -4.590 1.00 80.69 174 VAL A C 1
ATOM 1103 O O . VAL A 1 174 ? 13.649 -2.792 -5.605 1.00 80.69 174 VAL A O 1
ATOM 1106 N N . VAL A 1 175 ? 11.923 -3.325 -4.258 1.00 83.12 175 VAL A N 1
ATOM 1107 C CA . VAL A 1 175 ? 11.307 -4.339 -5.114 1.00 83.12 175 VAL A CA 1
ATOM 1108 C C . VAL A 1 175 ? 9.863 -3.930 -5.352 1.00 83.12 175 VAL A C 1
ATOM 1110 O O . VAL A 1 175 ? 9.121 -3.703 -4.405 1.00 83.12 175 VAL A O 1
ATOM 1113 N N . LEU A 1 176 ? 9.494 -3.799 -6.619 1.00 83.56 176 LEU A N 1
ATOM 1114 C CA . LEU A 1 176 ? 8.146 -3.454 -7.043 1.00 83.56 176 LEU A CA 1
ATOM 1115 C C . LEU A 1 176 ? 7.672 -4.524 -8.023 1.00 83.56 176 LEU A C 1
ATOM 1117 O O . LEU A 1 176 ? 8.315 -4.735 -9.055 1.00 83.56 176 LEU A O 1
ATOM 1121 N N . GLU A 1 177 ? 6.550 -5.160 -7.724 1.00 84.00 177 GLU A N 1
ATOM 1122 C CA . GLU A 1 177 ? 5.866 -6.071 -8.635 1.00 84.00 177 GLU A CA 1
ATOM 1123 C C . GLU A 1 177 ? 4.459 -5.537 -8.895 1.00 84.00 177 GLU A C 1
ATOM 1125 O O . GLU A 1 177 ? 3.696 -5.282 -7.967 1.00 84.00 177 GLU A O 1
ATOM 1130 N N . THR A 1 178 ? 4.116 -5.325 -10.164 1.00 81.31 178 THR A N 1
ATOM 1131 C CA . THR A 1 178 ? 2.763 -4.916 -10.557 1.00 81.31 178 THR A CA 1
ATOM 1132 C C . THR A 1 178 ? 2.131 -5.990 -11.423 1.00 81.31 178 THR A C 1
ATOM 1134 O O . THR A 1 178 ? 2.788 -6.589 -12.281 1.00 81.31 178 THR A O 1
ATOM 1137 N N . GLY A 1 179 ? 0.839 -6.229 -11.230 1.00 76.88 179 GLY A N 1
ATOM 1138 C CA . GLY A 1 179 ? 0.086 -7.208 -11.988 1.00 76.88 179 GLY A CA 1
ATOM 1139 C C . GLY A 1 179 ? -0.258 -6.747 -13.404 1.00 76.88 179 GLY A C 1
ATOM 1140 O O . GLY A 1 179 ? 0.533 -6.143 -14.126 1.00 76.88 179 GLY A O 1
ATOM 1141 N N . GLY A 1 180 ? -1.423 -7.181 -13.877 1.00 71.88 180 GLY A N 1
ATOM 1142 C CA . GLY A 1 180 ? -1.742 -7.225 -15.303 1.00 71.88 180 GLY A CA 1
ATOM 1143 C C . GLY A 1 180 ? -2.156 -5.907 -15.956 1.00 71.88 180 GLY A C 1
ATOM 1144 O O . GLY A 1 180 ? -2.112 -5.864 -17.187 1.00 71.88 180 GLY A O 1
ATOM 1145 N N . GLY A 1 181 ? -2.588 -4.907 -15.184 1.00 75.25 181 GLY A N 1
ATOM 1146 C CA . GLY A 1 181 ? -3.139 -3.652 -15.700 1.00 75.25 181 GLY A CA 1
ATOM 1147 C C . GLY A 1 181 ? -2.094 -2.647 -16.180 1.00 75.25 181 GLY A C 1
ATOM 1148 O O . GLY A 1 181 ? -0.892 -2.929 -16.215 1.00 75.25 181 GLY A O 1
ATOM 1149 N N . ASP A 1 182 ? -2.579 -1.480 -16.602 1.00 78.25 182 ASP A N 1
ATOM 1150 C CA . ASP A 1 182 ? -1.736 -0.361 -17.010 1.00 78.25 182 ASP A CA 1
ATOM 1151 C C . ASP A 1 182 ? -1.081 0.252 -15.767 1.00 78.25 182 ASP A C 1
ATOM 1153 O O . ASP A 1 182 ? -1.742 0.533 -14.770 1.00 78.25 182 ASP A O 1
ATOM 1157 N N . CYS A 1 183 ? 0.232 0.484 -15.814 1.00 72.25 183 CYS A N 1
ATOM 1158 C CA . CYS A 1 183 ? 0.976 0.888 -14.626 1.00 72.25 183 CYS A CA 1
ATOM 1159 C C . CYS A 1 183 ? 1.728 2.210 -14.799 1.00 72.25 183 CYS A C 1
ATOM 1161 O O . CYS A 1 18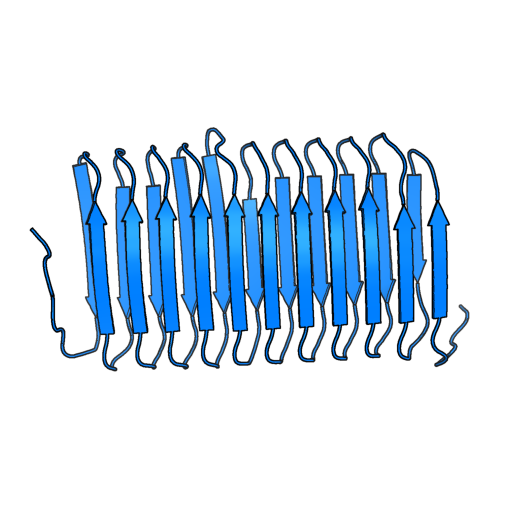3 ? 2.423 2.445 -15.789 1.00 72.25 183 CYS A O 1
ATOM 1163 N N . CYS A 1 184 ? 1.633 3.099 -13.812 1.00 74.62 184 CYS A N 1
ATOM 1164 C CA . CYS A 1 184 ? 2.436 4.315 -13.729 1.00 74.62 184 CYS A CA 1
ATOM 1165 C C . CYS A 1 184 ? 3.313 4.258 -12.483 1.00 74.62 184 CYS A C 1
ATOM 1167 O O . CYS A 1 184 ? 2.814 4.398 -11.374 1.00 74.62 184 CYS A O 1
ATOM 1169 N N . VAL A 1 185 ? 4.622 4.095 -12.668 1.00 79.62 185 VAL A N 1
ATOM 1170 C CA . VAL A 1 185 ? 5.592 4.025 -11.570 1.00 79.62 185 VAL A CA 1
ATOM 1171 C C . VAL A 1 185 ? 6.503 5.244 -11.621 1.00 79.62 185 VAL A C 1
ATOM 1173 O O . VAL A 1 185 ? 7.203 5.465 -12.613 1.00 79.62 185 VAL A O 1
ATOM 1176 N N . ALA A 1 186 ? 6.518 6.024 -10.547 1.00 82.12 186 ALA A N 1
ATOM 1177 C CA . ALA A 1 186 ? 7.467 7.102 -10.314 1.00 82.12 186 ALA A CA 1
ATOM 1178 C C . ALA A 1 186 ? 8.301 6.773 -9.074 1.00 82.12 186 ALA A C 1
ATOM 1180 O O . ALA A 1 186 ? 7.771 6.714 -7.970 1.00 82.12 186 ALA A O 1
ATOM 1181 N N . LEU A 1 187 ? 9.601 6.567 -9.260 1.00 80.75 187 LEU A N 1
ATOM 1182 C CA . LEU A 1 187 ? 10.539 6.285 -8.179 1.00 80.75 187 LEU A CA 1
ATOM 1183 C C . LEU A 1 187 ? 11.612 7.369 -8.133 1.00 80.75 187 LEU A C 1
ATOM 1185 O O . LEU A 1 187 ? 12.318 7.576 -9.121 1.00 80.75 187 LEU A O 1
ATOM 1189 N N . GLU A 1 188 ? 11.759 8.012 -6.981 1.00 81.62 188 GLU A N 1
ATOM 1190 C CA . GLU A 1 188 ? 12.851 8.933 -6.679 1.00 81.62 188 GLU A CA 1
ATOM 1191 C C . GLU A 1 188 ? 13.641 8.394 -5.488 1.00 81.62 188 GLU A C 1
ATOM 1193 O O . GLU A 1 188 ? 13.143 8.379 -4.365 1.00 81.62 188 GLU A O 1
ATOM 1198 N N . THR A 1 189 ? 14.878 7.956 -5.729 1.00 75.12 189 THR A N 1
ATOM 1199 C CA . THR A 1 189 ? 15.780 7.559 -4.645 1.00 75.12 189 THR A CA 1
ATOM 1200 C C . THR A 1 189 ? 16.782 8.656 -4.330 1.00 75.12 189 THR A C 1
ATOM 1202 O O . THR A 1 189 ? 17.401 9.242 -5.229 1.00 75.12 189 THR A O 1
ATOM 1205 N N . GLY A 1 190 ? 16.994 8.906 -3.038 1.00 70.88 190 GLY A N 1
ATOM 1206 C CA . GLY A 1 190 ? 18.014 9.821 -2.552 1.00 70.88 190 GLY A CA 1
ATOM 1207 C C . GLY A 1 190 ? 19.448 9.344 -2.816 1.00 70.88 190 GLY A C 1
ATOM 1208 O O . GLY A 1 190 ? 19.747 8.501 -3.665 1.00 70.88 190 GLY A O 1
ATOM 1209 N N . GLY A 1 191 ? 20.406 9.962 -2.125 1.00 63.09 191 GLY A N 1
ATOM 1210 C CA . GLY A 1 191 ? 21.823 9.631 -2.284 1.00 63.09 191 GLY A CA 1
ATOM 1211 C C . GLY A 1 191 ? 22.242 8.415 -1.457 1.00 63.09 191 GLY A C 1
ATOM 1212 O O . GLY A 1 191 ? 22.163 8.486 -0.241 1.00 63.09 191 GLY A O 1
ATOM 1213 N N . GLY A 1 192 ? 22.775 7.375 -2.099 1.00 66.75 192 GLY A N 1
ATOM 1214 C CA . GLY A 1 192 ? 23.347 6.178 -1.463 1.00 66.75 192 GLY A CA 1
ATOM 1215 C C . GLY A 1 192 ? 23.354 4.994 -2.432 1.00 66.75 192 GLY A C 1
ATOM 1216 O O . GLY A 1 192 ? 23.000 5.185 -3.606 1.00 66.75 192 GLY A O 1
ATOM 1217 N N . ASP A 1 193 ? 23.820 3.821 -1.991 1.00 71.00 193 ASP A N 1
ATOM 1218 C CA . ASP A 1 193 ? 23.893 2.649 -2.860 1.00 71.00 193 ASP A CA 1
ATOM 1219 C C . ASP A 1 193 ? 22.528 1.956 -2.943 1.00 71.00 193 ASP A C 1
ATOM 1221 O O . ASP A 1 193 ? 22.027 1.409 -1.968 1.00 71.00 193 ASP A O 1
ATOM 1225 N N . CYS A 1 194 ? 21.919 1.955 -4.128 1.00 66.88 194 CYS A N 1
ATOM 1226 C CA . CYS A 1 194 ? 20.525 1.549 -4.300 1.00 66.88 194 CYS A CA 1
ATOM 1227 C C . CYS A 1 194 ? 20.360 0.403 -5.299 1.00 66.88 194 CYS A C 1
ATOM 1229 O O . CYS A 1 194 ? 20.833 0.461 -6.441 1.00 66.88 194 CYS A O 1
ATOM 1231 N N . CYS A 1 195 ? 19.643 -0.635 -4.879 1.00 70.25 195 CYS A N 1
ATOM 1232 C CA . CYS A 1 195 ? 19.215 -1.749 -5.710 1.00 70.25 195 CYS A CA 1
ATOM 1233 C C . CYS A 1 195 ? 17.714 -1.644 -5.953 1.00 70.25 195 CYS A C 1
ATOM 1235 O O . CYS A 1 195 ? 16.931 -1.716 -5.015 1.00 70.25 195 CYS A O 1
ATOM 1237 N N . VAL A 1 196 ? 17.325 -1.503 -7.216 1.00 74.38 196 VAL A N 1
ATOM 1238 C CA . VAL A 1 196 ? 15.920 -1.441 -7.615 1.00 74.38 196 VAL A CA 1
ATOM 1239 C C . VAL A 1 196 ? 15.624 -2.602 -8.554 1.00 74.38 196 VAL A C 1
ATOM 1241 O O . VAL A 1 196 ? 16.298 -2.759 -9.579 1.00 74.38 196 VAL A O 1
ATOM 1244 N N . ALA A 1 197 ? 14.617 -3.394 -8.208 1.00 77.69 197 ALA A N 1
ATOM 1245 C CA . ALA A 1 197 ? 13.997 -4.381 -9.072 1.00 77.69 197 ALA A CA 1
ATOM 1246 C C . ALA A 1 197 ? 12.543 -3.967 -9.312 1.00 77.69 197 ALA A C 1
ATOM 1248 O O . ALA A 1 197 ? 11.797 -3.757 -8.364 1.00 77.69 197 ALA A O 1
ATOM 1249 N N . LEU A 1 198 ? 12.166 -3.816 -10.575 1.00 79.44 198 LEU A N 1
ATOM 1250 C CA . LEU A 1 198 ? 10.788 -3.560 -10.972 1.00 79.44 198 LEU A CA 1
ATOM 1251 C C . LEU A 1 198 ? 10.380 -4.624 -11.982 1.00 79.44 198 LEU A C 1
ATOM 1253 O O . LEU A 1 198 ? 11.029 -4.748 -13.025 1.00 79.44 198 LEU A O 1
ATOM 1257 N N . GLU A 1 199 ? 9.310 -5.346 -11.680 1.00 79.50 199 GLU A N 1
ATOM 1258 C CA . GLU A 1 199 ? 8.636 -6.246 -12.606 1.00 79.50 199 GLU A CA 1
ATOM 1259 C C . GLU A 1 199 ? 7.221 -5.732 -12.843 1.00 79.50 199 GLU A C 1
ATOM 1261 O O . GLU A 1 199 ? 6.396 -5.694 -11.937 1.00 79.50 199 GLU A O 1
ATOM 1266 N N . THR A 1 200 ? 6.947 -5.305 -14.072 1.00 75.25 200 THR A N 1
ATOM 1267 C CA . THR A 1 200 ? 5.594 -4.929 -14.473 1.00 75.25 200 THR A CA 1
ATOM 1268 C C . THR A 1 200 ? 4.969 -6.057 -15.271 1.00 75.25 200 THR A C 1
ATOM 1270 O O . THR A 1 200 ? 5.618 -6.647 -16.146 1.00 75.25 200 THR A O 1
ATOM 1273 N N . GLY A 1 201 ? 3.703 -6.348 -14.994 1.00 70.69 201 GLY A N 1
ATOM 1274 C CA . GLY A 1 201 ? 2.943 -7.337 -15.733 1.00 70.69 201 GLY A CA 1
ATOM 1275 C C . GLY A 1 201 ? 2.565 -6.878 -17.141 1.00 70.69 201 GLY A C 1
ATOM 1276 O O . GLY A 1 201 ? 3.352 -6.275 -17.874 1.00 70.69 201 GLY A O 1
ATOM 1277 N N . GLY A 1 202 ? 1.377 -7.297 -17.568 1.00 66.56 202 GLY A N 1
ATOM 1278 C CA . GLY A 1 202 ? 0.980 -7.310 -18.972 1.00 66.56 202 GLY A CA 1
ATOM 1279 C C . GLY A 1 202 ? 0.845 -5.935 -19.611 1.00 66.56 202 GLY A C 1
ATOM 1280 O O . GLY A 1 202 ? 1.377 -5.784 -20.704 1.00 66.56 202 GLY A O 1
ATOM 1281 N N . GLY A 1 203 ? 0.159 -5.003 -18.939 1.00 70.31 203 GLY A N 1
ATOM 1282 C CA . GLY A 1 203 ? -0.374 -3.763 -19.509 1.00 70.31 203 GLY A CA 1
ATOM 1283 C C . GLY A 1 203 ? 0.643 -2.702 -19.925 1.00 70.31 203 GLY A C 1
ATOM 1284 O O . GLY A 1 203 ? 1.862 -2.881 -19.842 1.00 70.31 203 GLY A O 1
ATOM 1285 N N . ASP A 1 204 ? 0.126 -1.577 -20.426 1.00 71.12 204 ASP A N 1
ATOM 1286 C CA . ASP A 1 204 ? 0.947 -0.452 -20.861 1.00 71.12 204 ASP A CA 1
ATOM 1287 C C . ASP A 1 204 ? 1.544 0.242 -19.626 1.00 71.12 204 ASP A C 1
ATOM 1289 O O . ASP A 1 204 ? 0.824 0.752 -18.767 1.00 71.12 204 ASP A O 1
ATOM 1293 N N . CYS A 1 205 ? 2.876 0.315 -19.550 1.00 66.31 205 CYS A N 1
ATOM 1294 C CA . CYS A 1 205 ? 3.550 0.872 -18.380 1.00 66.31 205 CYS A CA 1
ATOM 1295 C C . CYS A 1 205 ? 4.380 2.125 -18.670 1.00 66.31 205 CYS A C 1
ATOM 1297 O O . CYS A 1 205 ? 5.167 2.203 -19.621 1.00 66.31 205 CYS A O 1
ATOM 1299 N N . CYS A 1 206 ? 4.240 3.120 -17.796 1.00 66.88 206 CYS A N 1
ATOM 1300 C CA . CYS A 1 206 ? 5.041 4.334 -17.749 1.00 66.88 206 CYS A CA 1
ATOM 1301 C C . CYS A 1 206 ? 5.909 4.323 -16.492 1.00 66.88 206 CYS A C 1
ATOM 1303 O O . CYS A 1 206 ? 5.413 4.503 -15.386 1.00 66.88 206 CYS A O 1
ATOM 1305 N N . VAL A 1 207 ? 7.217 4.163 -16.670 1.00 72.44 207 VAL A N 1
ATOM 1306 C CA . VAL A 1 207 ? 8.181 4.116 -15.570 1.00 72.44 207 VAL A CA 1
ATOM 1307 C C . VAL A 1 207 ? 9.086 5.340 -15.636 1.00 72.44 207 VAL A C 1
ATOM 1309 O O . VAL A 1 207 ? 9.798 5.542 -16.624 1.00 72.44 207 VAL A O 1
ATOM 1312 N N . ALA A 1 208 ? 9.080 6.147 -14.582 1.00 74.06 208 ALA A N 1
ATOM 1313 C CA . ALA A 1 208 ? 10.012 7.240 -14.357 1.00 74.06 208 ALA A CA 1
ATOM 1314 C C . ALA A 1 208 ? 10.868 6.914 -13.133 1.00 74.06 208 ALA A C 1
ATOM 1316 O O . ALA A 1 208 ? 10.361 6.818 -12.022 1.00 74.06 208 ALA A O 1
ATOM 1317 N N . LEU A 1 209 ? 12.168 6.736 -13.346 1.00 74.50 209 LEU A N 1
ATOM 1318 C CA . LEU A 1 209 ? 13.122 6.467 -12.277 1.00 74.50 209 LEU A CA 1
ATOM 1319 C C . LEU A 1 209 ? 14.151 7.588 -12.216 1.00 74.50 209 LEU A C 1
ATOM 1321 O O . LEU A 1 209 ? 14.910 7.784 -13.171 1.00 74.50 209 LEU A O 1
ATOM 1325 N N . GLU A 1 210 ? 14.214 8.260 -11.077 1.00 75.69 210 GLU A N 1
ATOM 1326 C CA . GLU A 1 210 ? 15.293 9.155 -10.698 1.00 75.69 210 GLU A CA 1
ATOM 1327 C C . GLU A 1 210 ? 16.075 8.520 -9.5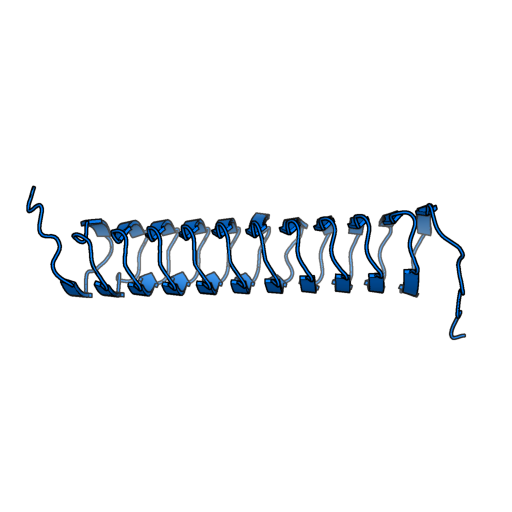51 1.00 75.69 210 GLU A C 1
ATOM 1329 O O . GLU A 1 210 ? 15.523 8.090 -8.546 1.00 75.69 210 GLU A O 1
ATOM 1334 N N . THR A 1 211 ? 17.385 8.401 -9.730 1.00 71.19 211 THR A N 1
ATOM 1335 C CA . THR A 1 211 ? 18.258 7.788 -8.722 1.00 71.19 211 THR A CA 1
ATOM 1336 C C . THR A 1 211 ? 19.390 8.738 -8.379 1.00 71.19 211 THR A C 1
ATOM 1338 O O . THR A 1 211 ? 20.045 9.268 -9.288 1.00 71.19 211 THR A O 1
ATOM 1341 N N . GLY A 1 212 ? 19.661 8.912 -7.084 1.00 68.69 212 GLY A N 1
ATOM 1342 C CA . GLY A 1 212 ? 20.746 9.739 -6.560 1.00 68.69 212 GLY A CA 1
ATOM 1343 C C . GLY A 1 212 ? 22.152 9.238 -6.915 1.00 68.69 212 GLY A C 1
ATOM 1344 O O . GLY A 1 212 ? 22.355 8.513 -7.880 1.00 68.69 212 GLY A O 1
ATOM 1345 N N . GLY A 1 213 ? 23.181 9.697 -6.200 1.00 60.97 213 GLY A N 1
ATOM 1346 C CA . GLY A 1 213 ? 24.589 9.632 -6.636 1.00 60.97 213 GLY A CA 1
ATOM 1347 C C . GLY A 1 213 ? 25.420 8.382 -6.288 1.00 60.97 213 GLY A C 1
ATOM 1348 O O . GLY A 1 213 ? 26.644 8.458 -6.429 1.00 60.97 213 GLY A O 1
ATOM 1349 N N . GLY A 1 214 ? 24.828 7.291 -5.797 1.00 63.84 214 GLY A N 1
ATOM 1350 C CA . GLY A 1 214 ? 25.574 6.089 -5.389 1.00 63.84 214 GLY A CA 1
ATOM 1351 C C . GLY A 1 214 ? 25.786 5.040 -6.488 1.00 63.84 214 GLY A C 1
ATOM 1352 O O . GLY A 1 214 ? 25.432 5.231 -7.665 1.00 63.84 214 GLY A O 1
ATOM 1353 N N . GLU A 1 215 ? 26.428 3.934 -6.105 1.00 63.62 215 GLU A N 1
ATOM 1354 C CA . GLU A 1 215 ? 26.486 2.702 -6.892 1.00 63.62 215 GLU A CA 1
ATOM 1355 C C . GLU A 1 215 ? 25.130 1.990 -6.833 1.00 63.62 215 GLU A C 1
ATOM 1357 O O . GLU A 1 215 ? 24.355 2.151 -5.902 1.00 63.62 215 GLU A O 1
ATOM 1362 N N . GLY A 1 216 ? 24.770 1.238 -7.866 1.00 61.03 216 GLY A N 1
ATOM 1363 C CA . GLY A 1 216 ? 23.438 0.646 -7.875 1.00 61.03 216 GLY A CA 1
ATOM 1364 C C . GLY A 1 216 ? 23.204 -0.360 -8.976 1.00 61.03 216 GLY A C 1
ATOM 1365 O O . GLY A 1 216 ? 23.814 -0.300 -10.056 1.00 61.03 216 GLY A O 1
ATOM 1366 N N . LEU A 1 217 ? 22.307 -1.293 -8.677 1.00 63.53 217 LEU A N 1
ATOM 1367 C CA . LEU A 1 217 ? 21.781 -2.264 -9.619 1.00 63.53 217 LEU A CA 1
ATOM 1368 C C . LEU A 1 217 ? 20.349 -1.869 -9.950 1.00 63.53 217 LEU A C 1
ATOM 1370 O O . LEU A 1 217 ? 19.523 -1.729 -9.059 1.00 63.53 217 LEU A O 1
ATOM 1374 N N . LEU A 1 218 ? 20.066 -1.719 -11.238 1.00 70.44 218 LEU A N 1
ATOM 1375 C CA . LEU A 1 218 ? 18.706 -1.538 -11.719 1.00 70.44 218 LEU A CA 1
ATOM 1376 C C . LEU A 1 218 ? 18.334 -2.741 -12.581 1.00 70.44 218 LEU A C 1
ATOM 1378 O O . LEU A 1 218 ? 18.959 -2.966 -13.625 1.00 70.44 218 LEU A O 1
ATOM 1382 N N . ALA A 1 219 ? 17.345 -3.502 -12.125 1.00 71.19 219 ALA A N 1
ATOM 1383 C CA . ALA A 1 219 ? 16.707 -4.581 -12.858 1.00 71.19 219 ALA A CA 1
ATOM 1384 C C . ALA A 1 219 ? 15.282 -4.154 -13.221 1.00 71.19 219 ALA A C 1
ATOM 1386 O O . ALA A 1 219 ? 14.505 -3.757 -12.361 1.00 71.19 219 ALA A O 1
ATOM 1387 N N . LEU A 1 220 ? 14.971 -4.192 -14.511 1.00 73.56 220 LEU A N 1
ATOM 1388 C CA . LEU A 1 220 ? 13.671 -3.817 -15.053 1.00 73.56 220 LEU A CA 1
ATOM 1389 C C . LEU A 1 220 ? 13.176 -4.964 -15.928 1.00 73.56 220 LEU A C 1
ATOM 1391 O O . LEU A 1 220 ? 13.772 -5.232 -16.979 1.00 73.56 220 LEU A O 1
ATOM 1395 N N . GLY A 1 221 ? 12.121 -5.624 -15.468 1.00 72.12 221 GLY A N 1
ATOM 1396 C CA . GLY A 1 221 ? 11.310 -6.573 -16.211 1.00 72.12 221 GLY A CA 1
ATOM 1397 C C . GLY A 1 221 ? 10.014 -5.893 -16.628 1.00 72.12 221 GLY A C 1
ATOM 1398 O O . GLY A 1 221 ? 9.313 -5.352 -15.782 1.00 72.12 221 GLY A O 1
ATOM 1399 N N . THR A 1 222 ? 9.690 -5.891 -17.916 1.00 72.62 222 THR A N 1
ATOM 1400 C CA . THR A 1 222 ? 8.366 -5.440 -18.371 1.00 72.62 222 THR A CA 1
ATOM 1401 C C . THR A 1 222 ? 7.708 -6.519 -19.211 1.00 72.62 222 THR A C 1
ATOM 1403 O O . THR A 1 222 ? 8.396 -7.198 -19.988 1.00 72.62 222 THR A O 1
ATOM 1406 N N . GLY A 1 223 ? 6.382 -6.620 -19.124 1.00 70.00 223 GLY A N 1
ATOM 1407 C CA . GLY A 1 223 ? 5.576 -7.479 -19.985 1.00 70.00 223 GLY A CA 1
ATOM 1408 C C . GLY A 1 223 ? 5.680 -7.162 -21.482 1.00 70.00 223 GLY A C 1
ATOM 1409 O O . GLY A 1 223 ? 6.539 -6.409 -21.959 1.00 70.00 223 GLY A O 1
ATOM 1410 N N . ASP A 1 224 ? 4.784 -7.762 -22.259 1.00 69.12 224 ASP A N 1
ATOM 1411 C CA . ASP A 1 224 ? 4.855 -7.751 -23.723 1.00 69.12 224 ASP A CA 1
ATOM 1412 C C . ASP A 1 224 ? 4.252 -6.487 -24.383 1.00 69.12 224 ASP A C 1
ATOM 1414 O O . ASP A 1 224 ? 4.466 -6.290 -25.585 1.00 69.12 224 ASP A O 1
ATOM 1418 N N . ASP A 1 225 ? 3.542 -5.625 -23.638 1.00 72.81 225 ASP A N 1
ATOM 1419 C CA . ASP A 1 225 ? 2.817 -4.464 -24.194 1.00 72.81 225 ASP A CA 1
ATOM 1420 C C . ASP A 1 225 ? 3.679 -3.180 -24.334 1.00 72.81 225 ASP A C 1
ATOM 1422 O O . ASP A 1 225 ? 4.905 -3.253 -24.512 1.00 72.81 225 ASP A O 1
ATOM 1426 N N . HIS A 1 226 ? 3.069 -1.984 -24.427 1.00 65.69 226 HIS A N 1
ATOM 1427 C CA . HIS A 1 226 ? 3.801 -0.753 -24.747 1.00 65.69 226 HIS A CA 1
ATOM 1428 C C . HIS A 1 226 ? 4.356 -0.074 -23.499 1.00 65.69 226 HIS A C 1
ATOM 1430 O O . HIS A 1 226 ? 3.635 0.530 -22.713 1.00 65.69 226 HIS A O 1
ATOM 1436 N N . HIS A 1 227 ? 5.686 -0.036 -23.418 1.00 66.06 227 HIS A N 1
ATOM 1437 C CA . HIS A 1 227 ? 6.390 0.533 -22.270 1.00 66.06 227 HIS A CA 1
ATOM 1438 C C . HIS A 1 227 ? 7.095 1.847 -22.607 1.00 66.06 227 HIS A C 1
ATOM 1440 O O . HIS A 1 227 ? 7.833 1.955 -23.598 1.00 66.06 227 HIS A O 1
ATOM 1446 N N . ILE A 1 228 ? 6.910 2.854 -21.754 1.00 65.31 228 ILE A N 1
ATOM 1447 C CA . ILE A 1 228 ? 7.676 4.102 -21.755 1.00 65.31 228 ILE A CA 1
ATOM 1448 C C . ILE A 1 228 ? 8.527 4.128 -20.494 1.00 65.31 228 ILE A C 1
ATOM 1450 O O . ILE A 1 228 ? 8.012 4.252 -19.392 1.00 65.31 228 ILE A O 1
ATOM 1454 N N . ILE A 1 229 ? 9.844 4.074 -20.671 1.00 69.50 229 ILE A N 1
ATOM 1455 C CA . ILE A 1 229 ? 10.795 4.108 -19.561 1.00 69.50 229 ILE A CA 1
ATOM 1456 C C . ILE A 1 229 ? 11.649 5.372 -19.685 1.00 69.50 229 ILE A C 1
ATOM 1458 O O . ILE A 1 229 ? 12.342 5.576 -20.689 1.00 69.50 229 ILE A O 1
ATOM 1462 N N . ALA A 1 230 ? 11.597 6.218 -18.660 1.00 66.88 230 ALA A N 1
ATOM 1463 C CA . ALA A 1 230 ? 12.444 7.385 -18.472 1.00 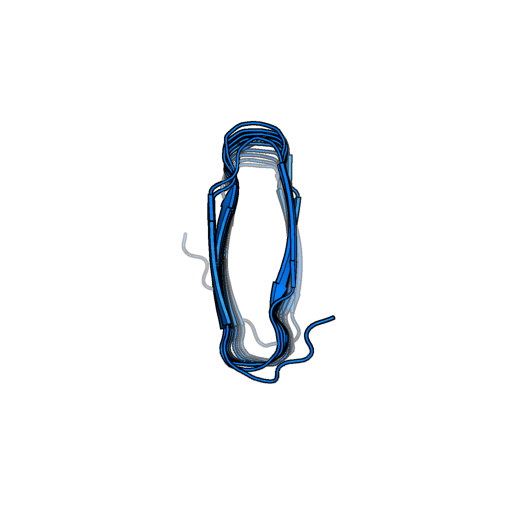66.88 230 ALA A CA 1
ATOM 1464 C C . ALA A 1 230 ? 13.361 7.142 -17.271 1.00 66.88 230 ALA A C 1
ATOM 1466 O O . ALA A 1 230 ? 12.898 6.867 -16.171 1.00 66.88 230 ALA A O 1
ATOM 1467 N N . LEU A 1 231 ? 14.672 7.229 -17.496 1.00 70.44 231 LEU A N 1
ATOM 1468 C CA . LEU A 1 231 ? 15.678 7.019 -16.458 1.00 70.44 231 LEU A CA 1
ATOM 1469 C C . LEU A 1 231 ? 16.542 8.272 -16.353 1.00 70.44 231 LEU A C 1
ATOM 1471 O O . LEU A 1 231 ? 17.311 8.561 -17.276 1.00 70.44 231 LEU A O 1
ATOM 1475 N N . GLU A 1 232 ? 16.454 8.969 -15.228 1.00 67.44 232 GLU A N 1
ATOM 1476 C CA . GLU A 1 232 ? 17.377 10.031 -14.848 1.00 67.44 232 GLU A CA 1
ATOM 1477 C C . GLU A 1 232 ? 18.342 9.500 -13.783 1.00 67.44 232 GLU A C 1
ATOM 1479 O O . GLU A 1 232 ? 17.974 8.809 -12.832 1.00 67.44 232 GLU A O 1
ATOM 1484 N N . ARG A 1 233 ? 19.640 9.709 -14.015 1.00 67.56 233 ARG A N 1
ATOM 1485 C CA . ARG A 1 233 ? 20.699 9.055 -13.240 1.00 67.56 233 ARG A CA 1
ATOM 1486 C C . ARG A 1 233 ? 21.653 10.089 -12.671 1.00 67.56 233 ARG A C 1
ATOM 1488 O O . ARG A 1 233 ? 22.274 10.832 -13.432 1.00 67.56 233 ARG A O 1
ATOM 1495 N N . GLY A 1 234 ? 21.843 10.053 -11.356 1.00 60.69 234 GLY A N 1
ATOM 1496 C CA . GLY A 1 234 ? 22.955 10.706 -10.674 1.00 60.69 234 GLY A CA 1
ATOM 1497 C C . GLY A 1 234 ? 24.329 10.118 -11.048 1.00 60.69 234 GLY A C 1
ATOM 1498 O O . GLY A 1 234 ? 24.462 9.235 -11.897 1.00 60.69 234 GLY A O 1
ATOM 1499 N N . GLY A 1 235 ? 25.398 10.625 -10.424 1.00 53.53 235 GLY A N 1
ATOM 1500 C CA . GLY A 1 235 ? 26.757 10.078 -10.598 1.00 53.53 235 GLY A CA 1
ATOM 1501 C C . GLY A 1 235 ? 26.919 8.675 -9.985 1.00 53.53 235 GLY A C 1
ATOM 1502 O O . GLY A 1 235 ? 26.134 8.312 -9.128 1.00 53.53 235 GLY A O 1
ATOM 1503 N N . GLY A 1 236 ? 27.906 7.873 -10.414 1.00 57.75 236 GLY A N 1
ATOM 1504 C CA . GLY A 1 236 ? 28.213 6.547 -9.825 1.00 57.75 236 GLY A CA 1
ATOM 1505 C C . GLY A 1 236 ? 28.444 5.423 -10.851 1.00 57.75 236 GLY A C 1
ATOM 1506 O O . GLY A 1 236 ? 28.130 5.575 -12.033 1.00 57.75 236 GLY A O 1
ATOM 1507 N N . GLY A 1 237 ? 29.046 4.303 -10.426 1.00 52.12 237 GLY A N 1
ATOM 1508 C CA . GLY A 1 237 ? 29.230 3.093 -11.245 1.00 52.12 237 GLY A CA 1
ATOM 1509 C C . GLY A 1 237 ? 28.044 2.140 -11.085 1.00 52.12 237 GLY A C 1
ATOM 1510 O O . GLY A 1 237 ? 27.631 1.888 -9.962 1.00 52.12 237 GLY A O 1
ATOM 1511 N N . ARG A 1 238 ? 27.448 1.648 -12.185 1.00 63.75 238 ARG A N 1
ATOM 1512 C CA . ARG A 1 238 ? 26.160 0.921 -12.124 1.00 63.75 238 ARG A CA 1
ATOM 1513 C C . ARG A 1 238 ? 26.027 -0.208 -13.137 1.00 63.75 238 ARG A C 1
ATOM 1515 O O . ARG A 1 238 ? 26.615 -0.149 -14.222 1.00 63.75 238 ARG A O 1
ATOM 1522 N N . ILE A 1 239 ? 25.211 -1.204 -12.787 1.00 57.91 239 ILE A N 1
ATOM 1523 C CA . ILE A 1 239 ? 24.807 -2.319 -13.653 1.00 57.91 239 ILE A CA 1
ATOM 1524 C C . ILE A 1 239 ? 23.318 -2.163 -13.972 1.00 57.91 239 ILE A C 1
ATOM 1526 O O . ILE A 1 239 ? 22.503 -1.933 -13.086 1.00 57.91 239 ILE A O 1
ATOM 1530 N N . LEU A 1 240 ? 22.978 -2.278 -15.253 1.00 66.75 240 LEU A N 1
ATOM 1531 C CA . LEU A 1 240 ? 21.608 -2.220 -15.747 1.00 66.75 240 LEU A CA 1
ATOM 1532 C C . LEU A 1 240 ? 21.269 -3.556 -16.401 1.00 66.75 240 LEU A C 1
ATOM 1534 O O . LEU A 1 240 ? 21.931 -3.944 -17.368 1.00 66.75 240 LEU A O 1
ATOM 1538 N N . ALA A 1 241 ? 20.242 -4.222 -15.887 1.00 64.75 241 ALA A N 1
ATOM 1539 C CA . ALA A 1 241 ? 19.611 -5.375 -16.505 1.00 64.75 241 ALA A CA 1
ATOM 1540 C C . ALA A 1 241 ? 18.207 -4.961 -16.961 1.00 64.75 241 ALA A C 1
ATOM 1542 O O . ALA A 1 241 ? 17.398 -4.506 -16.163 1.00 64.75 241 ALA A O 1
ATOM 1543 N N . LEU A 1 242 ? 17.953 -5.067 -18.261 1.00 70.31 242 LEU A N 1
ATOM 1544 C CA . LEU A 1 242 ? 16.657 -4.783 -18.870 1.00 70.31 242 LEU A CA 1
ATOM 1545 C C . LEU A 1 242 ? 16.215 -6.051 -19.588 1.00 70.31 242 LEU A C 1
ATOM 1547 O O . LEU A 1 242 ? 16.918 -6.492 -20.505 1.00 70.31 242 LEU A O 1
ATOM 1551 N N . ASP A 1 243 ? 15.078 -6.602 -19.185 1.00 70.12 243 ASP A N 1
ATOM 1552 C CA . ASP A 1 243 ? 14.376 -7.653 -19.911 1.00 70.12 243 ASP A CA 1
ATOM 1553 C C . ASP A 1 243 ? 12.980 -7.132 -20.254 1.00 70.12 243 ASP A C 1
ATOM 1555 O O . ASP A 1 243 ? 12.157 -6.895 -19.378 1.00 70.12 243 ASP A O 1
ATOM 1559 N N . THR A 1 244 ? 12.740 -6.841 -21.530 1.00 66.94 244 THR A N 1
ATOM 1560 C CA . THR A 1 244 ? 11.479 -6.232 -21.973 1.00 66.94 244 THR A CA 1
ATOM 1561 C C . THR A 1 244 ? 10.876 -7.065 -23.087 1.00 66.94 244 THR A C 1
ATOM 1563 O O . THR A 1 244 ? 11.537 -7.264 -24.114 1.00 66.94 244 THR A O 1
ATOM 1566 N N . GLY A 1 245 ? 9.630 -7.504 -22.909 1.00 59.97 245 GLY A N 1
ATOM 1567 C CA . GLY A 1 245 ? 8.888 -8.286 -23.901 1.00 59.97 245 GLY A CA 1
ATOM 1568 C C . GLY A 1 245 ? 8.418 -7.490 -25.133 1.00 59.97 245 GLY A C 1
ATOM 1569 O O . GLY A 1 245 ? 8.285 -8.059 -26.219 1.00 59.97 245 GLY A O 1
ATOM 1570 N N . GLY A 1 246 ? 8.232 -6.166 -24.996 1.00 56.19 246 GLY A N 1
ATOM 1571 C CA . GLY A 1 246 ? 7.593 -5.286 -25.996 1.00 56.19 246 GLY A CA 1
ATOM 1572 C C . GLY A 1 246 ? 8.495 -4.379 -26.869 1.00 56.19 246 GLY A C 1
ATOM 1573 O O . GLY A 1 246 ? 9.723 -4.325 -26.749 1.00 56.19 246 GLY A O 1
ATOM 1574 N N . GLU A 1 247 ? 7.878 -3.629 -27.800 1.00 47.47 247 GLU A N 1
ATOM 1575 C CA . GLU A 1 247 ? 8.547 -2.750 -28.785 1.00 47.47 247 GLU A CA 1
ATOM 1576 C C . GLU A 1 247 ? 8.914 -1.368 -28.183 1.00 47.47 247 GLU A C 1
ATOM 1578 O O . GLU A 1 247 ? 8.069 -0.489 -28.029 1.00 47.47 247 GLU A O 1
ATOM 1583 N N . GLN A 1 248 ? 10.196 -1.135 -27.863 1.00 51.50 248 GLN A N 1
ATOM 1584 C CA . GLN A 1 248 ? 10.627 0.091 -27.169 1.00 51.50 248 GLN A CA 1
ATOM 1585 C C . GLN A 1 248 ? 10.647 1.372 -28.031 1.00 51.50 248 GLN A C 1
ATOM 1587 O O . GLN A 1 248 ? 11.165 1.394 -29.153 1.00 51.50 248 GLN A O 1
ATOM 1592 N N . ARG A 1 249 ? 10.240 2.508 -27.435 1.00 46.19 249 ARG A N 1
ATOM 1593 C CA . ARG A 1 249 ? 10.577 3.870 -27.907 1.00 46.19 249 ARG A CA 1
ATOM 1594 C C . ARG A 1 249 ? 11.422 4.627 -26.873 1.00 46.19 249 ARG A C 1
ATOM 1596 O O . ARG A 1 249 ? 10.893 5.493 -26.178 1.00 46.19 249 ARG A O 1
ATOM 1603 N N . PRO A 1 250 ? 12.740 4.383 -26.794 1.00 43.62 250 PRO A N 1
ATOM 1604 C CA . PRO A 1 250 ? 13.590 5.112 -25.862 1.00 43.62 250 PRO A CA 1
ATOM 1605 C C . PRO A 1 250 ? 13.661 6.597 -26.247 1.00 43.62 250 PRO A C 1
ATOM 1607 O O . PRO A 1 250 ? 14.026 6.952 -27.375 1.00 43.62 250 PRO A O 1
ATOM 1610 N N . ARG A 1 251 ? 13.342 7.486 -25.302 1.00 40.66 251 ARG A N 1
ATOM 1611 C CA . ARG A 1 251 ? 13.672 8.915 -25.373 1.00 40.66 251 ARG A CA 1
ATOM 1612 C C . ARG A 1 251 ? 14.724 9.221 -24.316 1.00 40.66 251 ARG A C 1
ATOM 1614 O O . ARG A 1 251 ? 14.395 9.535 -23.183 1.00 40.66 251 ARG A O 1
ATOM 1621 N N . ASN A 1 252 ? 15.991 9.186 -24.718 1.00 35.22 252 ASN A N 1
ATOM 1622 C CA . ASN A 1 252 ? 17.044 9.823 -23.933 1.00 35.22 252 ASN A CA 1
ATOM 1623 C C . ASN A 1 252 ? 16.803 11.340 -23.973 1.00 35.22 252 ASN A C 1
ATOM 1625 O O . ASN A 1 252 ? 16.937 11.941 -25.045 1.00 35.22 252 ASN A O 1
ATOM 1629 N N . LEU A 1 253 ? 16.441 11.955 -22.845 1.00 35.06 253 LEU A N 1
ATOM 1630 C CA . LEU A 1 253 ? 16.706 13.378 -22.658 1.00 35.06 253 LEU A CA 1
ATOM 1631 C C . LEU A 1 253 ? 18.172 13.520 -22.230 1.00 35.06 253 LEU A C 1
ATOM 1633 O O . LEU A 1 253 ? 18.639 12.836 -21.325 1.00 35.06 253 LEU A O 1
ATOM 1637 N N . LEU A 1 254 ? 18.899 14.315 -23.017 1.00 36.59 254 LEU A N 1
ATOM 1638 C CA . LEU A 1 254 ? 20.309 14.676 -22.853 1.00 36.59 254 LEU A CA 1
ATOM 1639 C C . LEU A 1 254 ? 20.469 15.824 -21.862 1.00 36.59 254 LEU A C 1
ATOM 1641 O O . LEU A 1 254 ? 19.612 16.736 -21.926 1.00 36.59 254 LEU A O 1
#

pLDDT: mean 80.16, std 14.08, range [35.06, 97.69]

Secondary structure (DSSP, 8-state):
-----S--EEEEE-SS-EEEEE--SSS-EEEEE--SS--EEEEE--SSS-EEEEE--SSS-EEEEEE-SSS-EEEEEE-SSS-EEEEEE-SSS-EEEEEE-SSS-EEEEEE-SSS-EEEEEE-SSS-EEEEEE-SSS-EEEEEE---SEEEEEEEE-SS-EEEEEEE-SSEEEEEEEE-SS-EEEEEEE-SS-EEEEEEE-SS-EEEEEEE-SS-EEEEEEE-SS-EEEEEEE-SS-EEEEEEE-S--------

Sequence (254 aa):
MEQGGDSDCIAQEVGDDNIALEAGGGDDCIALEAGGGDDCIALEAGGGDDCIALEAGGGDDCIALEAGGGDDCIALEAGGGDDCIALEAGGGDDCIALEAGGGDDCIAQEAGGGDDCIALEAGGGDDCIALEAGGGDDCIALEAGGGDGYCVALEAGGGDCCIALKTGGGDCGVVLETGGGDCCVALETGGGDCCVALETGGGDCCVALETGGGEGLLALGTGDDHHIIALERGGGGRILALDTGGEQRPRNLL

Radius of gyration: 19.49 Å; chains: 1; bounding box: 54×27×58 Å

Organism: Synaphobranchus kaupii (NCBI:txid118154)

Foldseek 3Di:
DPQDQDEEEEADEEEQDAEAEEAHHEEYEEHYHYHAEEHEYHEEAHAYAYEYHEEAEHYAYEYAYEYEHDAYEEHYEYYHDAYEEEEEYYEYAYEYAYEYYEYAYEEEYEYEEDAYEEEYEYEDEAYEYEYEYEYDAYEYEYEYEDYQEYEYAYEYEAEEYEYHYEYYAHEYEAEYEYHAYEYEAHYAYYHDEYEYAYAYHAYEYEAEYHYEAEEYEYHYHYHQDHYHYHYHYHHYHYDYHYDYNYDDDDDDDD